Protein AF-A0A7V4HV81-F1 (afdb_monomer_lite)

Radius of gyration: 18.77 Å; chains: 1; bounding box: 48×41×49 Å

Sequence (282 aa):
MLSRDIQKAREAYRRRDREASVAAHQASGAAKETHQHGAGQYIKSAVYGGLDGTVTTFAVVAGVAECSTRAACQYVQDAERLGVDGLMVLPAMVYKADRRETIQHFRTVAAATDLPIIVYNNPIAYHVDITPEMLAELADCPTLVAVKESSGDVRRITDILNLIGERYVLFTGVDDLALESVLLGVRGWIAGVGLAFPRENQRLWELATAGRWEEARALYRWYMPLLHLDVHVKFVQYIKLAIQECGLGAEWVRAPRLPLAGEERERVLGIIRRGIETRPAL

Foldseek 3Di:
DPQFPLVQCLVCVVVVNQVSLVCRGVVGDDDDPPDDDDPLQDQPDWFADHSALDSRRNFTEGEQAAQDLVSSLSNQVSVVVVPGQYYEYEARADDADDLVNRLVSCLSNLVSDPHAYEYEAACPQGVHGCALVSVVVCLVSLSDAAYADHPPDLVSLVVNCVSPNNSHQYEYEQLLCRLVNLVSPHPYYRALLSLLRSNLVSVLVVCSNVVVNVVNVVSSVLCNLSSVLCVDPCSLQLSQVSCVVSVNHHSDDDPPDDHDDDPVVVVSVVSSVSSVVVPDDD

Secondary structure (DSSP, 8-state):
--SS-HHHHHHHHHTT-HHHHHHHHHTS----------TTSS-S-EEE--SSSS---S-EEEEE--SSHHHHHHHHHHHHHTT-SEEEEPPPSSS---HHHHHHHHHHHHTT-SS-EEEEE-HHHHS----HHHHHHTTT-TTEEEEEE-SS-THHHHHHHHHHGGGSEEEE--GGGHHHHHHTT--EE--SGGGTSHHHHHHHHHHHHTT-HHHHHHHHHHHHHHHTTTSSTTHHHHHHHHHHHTTSS-----TT-----HHHHHHHHHHHHHHHHTPPP-

Structure (mmCIF, N/CA/C/O backbone):
data_AF-A0A7V4HV81-F1
#
_entry.id   AF-A0A7V4HV81-F1
#
loop_
_atom_site.group_PDB
_atom_site.id
_atom_site.type_symbol
_atom_site.label_atom_id
_atom_site.label_alt_id
_atom_site.label_comp_id
_atom_site.label_asym_id
_atom_site.label_entity_id
_atom_site.label_seq_id
_atom_site.pdbx_PDB_ins_code
_atom_site.Cartn_x
_atom_site.Cartn_y
_atom_site.Cartn_z
_atom_site.occupancy
_atom_site.B_iso_or_equiv
_atom_site.auth_seq_id
_atom_site.auth_comp_id
_atom_site.auth_asym_id
_atom_site.auth_atom_id
_atom_site.pdbx_PDB_model_num
ATOM 1 N N . MET A 1 1 ? -13.488 -18.747 -5.750 1.00 37.22 1 MET A N 1
ATOM 2 C CA . MET A 1 1 ? -12.607 -19.673 -5.007 1.00 37.22 1 MET A CA 1
ATOM 3 C C . MET A 1 1 ? -11.176 -19.246 -5.296 1.00 37.22 1 MET A C 1
ATOM 5 O O . MET A 1 1 ? -10.821 -19.186 -6.467 1.00 37.22 1 MET A O 1
ATOM 9 N N . LEU A 1 2 ? -10.416 -18.807 -4.287 1.00 47.12 2 LEU A N 1
ATOM 10 C CA . LEU A 1 2 ? -9.020 -18.382 -4.467 1.00 47.12 2 LEU A CA 1
ATOM 11 C C . LEU A 1 2 ? -8.236 -19.562 -5.055 1.00 47.12 2 LEU A C 1
ATOM 13 O O . LEU A 1 2 ? -8.247 -20.648 -4.490 1.00 47.12 2 LEU A O 1
ATOM 17 N N . SER A 1 3 ? -7.617 -19.381 -6.218 1.00 49.00 3 SER A N 1
ATOM 18 C CA . SER A 1 3 ? -7.031 -20.477 -6.999 1.00 49.00 3 SER A CA 1
ATOM 19 C C . SER A 1 3 ? -5.718 -21.031 -6.429 1.00 49.00 3 SER A C 1
ATOM 21 O O . SER A 1 3 ? -5.087 -21.827 -7.108 1.00 49.00 3 SER A O 1
ATOM 23 N N . ARG A 1 4 ? -5.272 -20.586 -5.247 1.00 60.94 4 ARG A N 1
ATOM 24 C CA . ARG A 1 4 ? -3.951 -20.867 -4.653 1.00 60.94 4 ARG A CA 1
ATOM 25 C C . ARG A 1 4 ? -4.095 -21.738 -3.404 1.00 60.94 4 ARG A C 1
ATOM 27 O O . ARG A 1 4 ? -5.064 -21.579 -2.664 1.00 60.94 4 ARG A O 1
ATOM 34 N N . ASP A 1 5 ? -3.116 -22.603 -3.132 1.00 68.19 5 ASP A N 1
ATOM 35 C CA . ASP A 1 5 ? -3.058 -23.396 -1.893 1.00 68.19 5 ASP A CA 1
ATOM 36 C C . ASP A 1 5 ? -2.594 -22.512 -0.716 1.00 68.19 5 ASP A C 1
ATOM 38 O O . ASP A 1 5 ? -1.420 -22.466 -0.338 1.00 68.19 5 ASP A O 1
ATOM 42 N N . ILE A 1 6 ? -3.542 -21.743 -0.170 1.00 69.62 6 ILE A N 1
ATOM 43 C CA . ILE A 1 6 ? -3.308 -20.783 0.920 1.00 69.62 6 ILE A CA 1
ATOM 44 C C . ILE A 1 6 ? -2.816 -21.489 2.190 1.00 69.62 6 ILE A C 1
ATOM 46 O O . ILE A 1 6 ? -2.031 -20.916 2.945 1.00 69.62 6 ILE A O 1
ATOM 50 N N . GLN A 1 7 ? -3.232 -2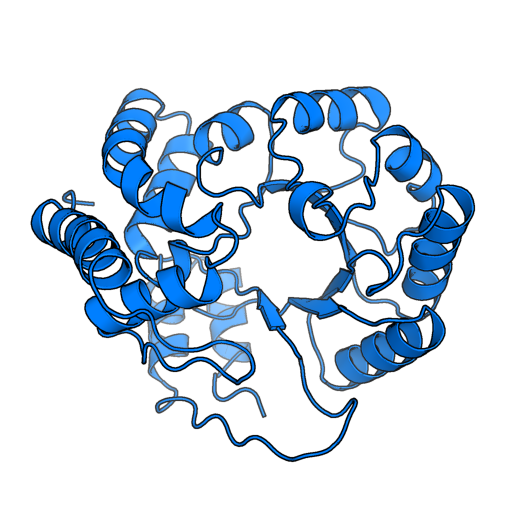2.736 2.435 1.00 74.69 7 GLN A N 1
ATOM 51 C CA . GLN A 1 7 ? -2.783 -23.488 3.607 1.00 74.69 7 GLN A CA 1
ATOM 52 C C . GLN A 1 7 ? -1.284 -23.780 3.530 1.00 74.69 7 GLN A C 1
ATOM 54 O O . GLN A 1 7 ? -0.561 -23.447 4.473 1.00 74.69 7 GLN A O 1
ATOM 59 N N . LYS A 1 8 ? -0.790 -24.279 2.389 1.00 76.94 8 LYS A N 1
ATOM 60 C CA . LYS A 1 8 ? 0.655 -24.480 2.190 1.00 76.94 8 LYS A CA 1
ATOM 61 C C . LYS A 1 8 ? 1.441 -23.177 2.244 1.00 76.94 8 LYS A C 1
ATOM 63 O O . LYS A 1 8 ? 2.497 -23.135 2.872 1.00 76.94 8 LYS A O 1
ATOM 68 N N . ALA A 1 9 ? 0.921 -22.102 1.651 1.00 72.94 9 ALA A N 1
ATOM 69 C CA . ALA A 1 9 ? 1.555 -20.786 1.727 1.00 72.94 9 ALA A CA 1
ATOM 70 C C . ALA A 1 9 ? 1.676 -20.289 3.183 1.00 72.94 9 ALA A C 1
ATOM 72 O O . ALA A 1 9 ? 2.734 -19.811 3.597 1.00 72.94 9 ALA A O 1
ATOM 73 N N . ARG A 1 10 ? 0.631 -20.476 4.001 1.00 75.69 10 ARG A N 1
ATOM 74 C CA . ARG A 1 10 ? 0.640 -20.159 5.440 1.00 75.69 10 ARG A CA 1
ATOM 75 C C . ARG A 1 10 ? 1.618 -21.021 6.237 1.00 75.69 10 ARG A C 1
ATOM 77 O O . ARG A 1 10 ? 2.217 -20.539 7.196 1.00 75.69 10 ARG A O 1
ATOM 84 N N . GLU A 1 11 ? 1.754 -22.299 5.906 1.00 81.69 11 GLU A N 1
ATOM 85 C CA . GLU A 1 11 ? 2.718 -23.200 6.555 1.00 81.69 11 GLU A CA 1
ATOM 86 C C . GLU A 1 11 ? 4.163 -22.854 6.201 1.00 81.69 11 GLU A C 1
ATOM 88 O O . GLU A 1 11 ? 5.023 -22.831 7.082 1.00 81.69 11 GLU A O 1
ATOM 93 N N . ALA A 1 12 ? 4.429 -22.549 4.931 1.00 78.31 12 ALA A N 1
ATOM 94 C CA . ALA A 1 12 ? 5.727 -22.062 4.480 1.00 78.31 12 ALA A CA 1
ATOM 95 C C . ALA A 1 12 ? 6.096 -20.749 5.183 1.00 78.31 12 ALA A C 1
ATOM 97 O O . ALA A 1 12 ? 7.198 -20.627 5.721 1.00 78.31 12 ALA A O 1
ATOM 98 N N . TYR A 1 13 ? 5.139 -19.816 5.283 1.00 76.06 13 TYR A N 1
ATOM 99 C CA . TYR A 1 13 ? 5.332 -18.553 5.993 1.00 76.06 13 TYR A CA 1
ATOM 100 C C . TYR A 1 13 ? 5.732 -18.755 7.456 1.00 76.06 13 TYR A C 1
ATOM 102 O O . TYR A 1 13 ? 6.741 -18.216 7.910 1.00 76.06 13 TYR A O 1
ATOM 110 N N . ARG A 1 14 ? 4.980 -19.589 8.188 1.00 79.38 14 ARG A N 1
ATOM 111 C CA . ARG A 1 14 ? 5.249 -19.893 9.603 1.00 79.38 14 ARG A CA 1
ATOM 112 C C . ARG A 1 14 ? 6.638 -20.491 9.832 1.00 79.38 14 ARG A C 1
ATOM 114 O O . ARG A 1 14 ? 7.244 -20.228 10.865 1.00 79.38 14 ARG A O 1
ATOM 121 N N . ARG A 1 15 ? 7.154 -21.261 8.871 1.00 82.88 15 ARG A N 1
ATOM 122 C CA . ARG A 1 15 ? 8.495 -21.866 8.923 1.00 82.88 15 ARG A CA 1
ATOM 123 C C . ARG A 1 15 ? 9.604 -20.958 8.382 1.00 82.88 15 ARG A C 1
ATOM 125 O O . ARG A 1 15 ? 10.765 -21.347 8.445 1.00 82.88 15 ARG A O 1
ATOM 132 N N . ARG A 1 16 ? 9.264 -19.772 7.858 1.00 76.00 16 ARG A N 1
ATOM 133 C CA . ARG A 1 16 ? 10.171 -18.904 7.083 1.00 76.00 16 ARG A CA 1
ATOM 134 C C . ARG A 1 16 ? 10.869 -19.656 5.938 1.00 76.00 16 ARG A C 1
ATOM 136 O O . ARG A 1 16 ? 12.023 -19.389 5.617 1.00 76.00 16 ARG A O 1
ATOM 143 N N . ASP A 1 17 ? 10.158 -20.605 5.336 1.00 80.94 17 ASP A N 1
ATOM 144 C CA . ASP A 1 17 ? 10.664 -21.488 4.286 1.00 80.94 17 ASP A CA 1
ATOM 145 C C . ASP A 1 17 ? 10.369 -20.877 2.909 1.00 80.94 17 ASP A C 1
ATOM 147 O O . ASP A 1 17 ? 9.239 -20.912 2.409 1.00 80.94 17 ASP A O 1
ATOM 151 N N . ARG A 1 18 ? 11.401 -20.265 2.320 1.00 74.69 18 ARG A N 1
ATOM 152 C CA . ARG A 1 18 ? 11.312 -19.543 1.046 1.00 74.69 18 ARG A CA 1
ATOM 153 C C . ARG A 1 18 ? 10.961 -20.468 -0.120 1.00 74.69 18 ARG A C 1
ATOM 155 O O . ARG A 1 18 ? 10.134 -20.119 -0.954 1.00 74.69 18 ARG A O 1
ATOM 162 N N . GLU A 1 19 ? 11.582 -21.639 -0.189 1.00 78.94 19 GLU A N 1
ATOM 163 C CA . GLU A 1 19 ? 11.392 -22.569 -1.306 1.00 78.94 19 GLU A CA 1
ATOM 164 C C . GLU A 1 19 ? 9.987 -23.171 -1.278 1.00 78.94 19 GLU A C 1
ATOM 166 O O . GLU A 1 19 ? 9.304 -23.209 -2.304 1.00 78.94 19 GLU A O 1
ATOM 171 N N . ALA A 1 20 ? 9.502 -23.542 -0.088 1.00 77.94 20 ALA A N 1
ATOM 172 C CA . ALA A 1 20 ? 8.128 -24.005 0.077 1.00 77.94 20 ALA A CA 1
ATOM 173 C C . ALA A 1 20 ? 7.098 -22.911 -0.249 1.00 77.94 20 ALA A C 1
ATOM 175 O O . ALA A 1 20 ? 6.029 -23.215 -0.782 1.00 77.94 20 ALA A O 1
ATOM 176 N N . SER A 1 21 ? 7.420 -21.646 0.041 1.00 72.81 21 SER A N 1
ATOM 177 C CA . SER A 1 21 ? 6.597 -20.486 -0.317 1.00 72.81 21 SER A CA 1
ATOM 178 C C . SER A 1 21 ? 6.441 -20.378 -1.840 1.00 72.81 21 SER A C 1
ATOM 180 O O . SER A 1 21 ? 5.318 -20.412 -2.351 1.00 72.81 21 SER A O 1
ATOM 182 N N . VAL A 1 22 ? 7.551 -20.373 -2.586 1.00 70.19 22 VAL A N 1
ATOM 183 C CA . VAL A 1 22 ? 7.534 -20.346 -4.060 1.00 70.19 22 VAL A CA 1
ATOM 184 C C . VAL A 1 22 ? 6.761 -21.537 -4.635 1.00 70.19 22 VAL A C 1
ATOM 186 O O . VAL A 1 22 ? 5.919 -21.364 -5.520 1.00 70.19 22 VAL A O 1
ATOM 189 N N . ALA A 1 23 ? 6.989 -22.742 -4.107 1.00 75.81 23 ALA A N 1
ATOM 190 C CA . ALA A 1 23 ? 6.302 -23.946 -4.566 1.00 75.81 23 ALA A CA 1
ATOM 191 C C . ALA A 1 23 ? 4.780 -23.868 -4.348 1.00 75.81 23 ALA A C 1
ATOM 193 O O . ALA A 1 23 ? 4.013 -24.235 -5.239 1.00 75.81 23 ALA A O 1
ATOM 194 N N . ALA A 1 24 ? 4.326 -23.341 -3.204 1.00 70.56 24 ALA A N 1
ATOM 195 C CA . ALA A 1 24 ? 2.903 -23.151 -2.917 1.00 70.56 24 ALA A CA 1
ATOM 196 C C . ALA A 1 24 ? 2.232 -22.170 -3.894 1.00 70.56 24 ALA A C 1
ATOM 198 O O . ALA A 1 24 ? 1.066 -22.349 -4.247 1.00 70.56 24 ALA A O 1
ATOM 199 N N . HIS A 1 25 ? 2.969 -21.159 -4.364 1.00 65.31 25 HIS A N 1
ATOM 200 C CA . HIS A 1 25 ? 2.486 -20.218 -5.372 1.00 65.31 25 HIS A CA 1
ATOM 201 C C . HIS A 1 25 ? 2.394 -20.843 -6.775 1.00 65.31 25 HIS A C 1
ATOM 203 O O . HIS A 1 25 ? 1.403 -20.650 -7.480 1.00 65.31 25 HIS A O 1
ATOM 209 N N . GLN A 1 26 ? 3.415 -21.601 -7.184 1.00 63.03 26 GLN A N 1
ATOM 210 C CA . GLN A 1 26 ? 3.510 -22.195 -8.524 1.00 63.03 26 GLN A CA 1
ATOM 211 C C . GLN A 1 26 ? 2.638 -23.446 -8.709 1.00 63.03 26 GLN A C 1
ATOM 213 O O . GLN A 1 26 ? 2.291 -23.787 -9.837 1.00 63.03 26 GLN A O 1
ATOM 218 N N . ALA A 1 27 ? 2.252 -24.119 -7.620 1.00 59.72 27 ALA A N 1
ATOM 219 C CA . ALA A 1 27 ? 1.426 -25.328 -7.659 1.00 59.72 27 ALA A CA 1
ATOM 220 C C . ALA A 1 27 ? 0.002 -25.098 -8.205 1.00 59.72 27 ALA A C 1
ATOM 222 O O . ALA A 1 27 ? -0.689 -26.055 -8.555 1.00 59.72 27 ALA A O 1
ATOM 223 N N . SER A 1 28 ? -0.447 -23.845 -8.300 1.00 52.78 28 SER A N 1
ATOM 224 C CA . SER A 1 28 ? -1.740 -23.484 -8.878 1.00 52.78 28 SER A CA 1
ATOM 225 C C . SER A 1 28 ? -1.616 -22.993 -10.318 1.00 52.78 28 SER A C 1
ATOM 227 O O . SER A 1 28 ? -0.960 -21.986 -10.581 1.00 52.78 28 SER A O 1
ATOM 229 N N . GLY A 1 29 ? -2.309 -23.665 -11.245 1.00 45.75 29 GLY A N 1
ATOM 230 C CA . GLY A 1 29 ? -2.486 -23.184 -12.617 1.00 45.75 29 GLY A CA 1
ATOM 231 C C . GLY A 1 29 ? -3.075 -21.772 -12.637 1.00 45.75 29 GLY A C 1
ATOM 232 O O . GLY A 1 29 ? -3.862 -21.422 -11.755 1.00 45.75 29 GLY A O 1
ATOM 233 N N . ALA A 1 30 ? -2.662 -20.966 -13.624 1.00 40.81 30 ALA A N 1
ATOM 234 C CA . ALA A 1 30 ? -3.040 -19.562 -13.778 1.00 40.81 30 ALA A CA 1
ATOM 235 C C . ALA A 1 30 ? -4.498 -19.326 -13.363 1.00 40.81 30 ALA A C 1
ATOM 237 O O . ALA A 1 30 ? -5.420 -19.912 -13.940 1.00 40.81 30 ALA A O 1
ATOM 238 N N . ALA A 1 31 ? -4.693 -18.500 -12.333 1.00 40.16 31 ALA A N 1
ATOM 239 C CA . ALA A 1 31 ? -6.012 -18.142 -11.845 1.00 40.16 31 ALA A CA 1
ATOM 240 C C . ALA A 1 31 ? -6.837 -17.610 -13.023 1.00 40.16 31 ALA A C 1
ATOM 242 O O . ALA A 1 31 ? -6.574 -16.521 -13.530 1.00 40.16 31 ALA A O 1
ATOM 243 N N . LYS A 1 32 ? -7.831 -18.373 -13.486 1.00 36.62 32 LYS A N 1
ATOM 244 C CA . LYS A 1 32 ? -8.855 -17.811 -14.361 1.00 36.62 32 LYS A CA 1
ATOM 245 C C . LYS A 1 32 ? -9.730 -16.937 -13.477 1.00 36.62 32 LYS A C 1
ATOM 247 O O . LYS A 1 32 ? -10.431 -17.452 -12.609 1.00 36.62 32 LYS A O 1
ATOM 252 N N . GLU A 1 33 ? -9.681 -15.625 -13.677 1.00 37.75 33 GLU A N 1
ATOM 253 C CA . GLU A 1 33 ? -10.676 -14.734 -13.090 1.00 37.75 33 GLU A CA 1
ATOM 254 C C . GLU A 1 33 ? -12.056 -15.058 -13.693 1.00 37.75 33 GLU A C 1
ATOM 256 O O . GLU A 1 33 ? -12.440 -14.553 -14.747 1.00 37.75 33 GLU A O 1
ATOM 261 N N . THR A 1 34 ? -12.818 -15.940 -13.052 1.00 35.19 34 THR A N 1
ATOM 262 C CA . THR A 1 34 ? -14.239 -16.134 -13.357 1.00 35.19 34 THR A CA 1
ATOM 263 C C . THR A 1 34 ? -15.047 -15.052 -12.648 1.00 35.19 34 THR A C 1
ATOM 265 O O . THR A 1 34 ? -15.313 -15.155 -11.452 1.00 35.19 34 THR A O 1
ATOM 268 N N . HIS A 1 35 ? -15.419 -14.005 -13.387 1.00 40.81 35 HIS A N 1
ATOM 269 C CA . HIS A 1 35 ? -16.257 -12.905 -12.899 1.00 40.81 35 HIS A CA 1
ATOM 270 C C . HIS A 1 35 ? -17.744 -13.258 -13.063 1.00 40.81 35 HIS A C 1
ATOM 272 O O . HIS A 1 35 ? -18.247 -13.346 -14.182 1.00 40.81 35 HIS A O 1
ATOM 278 N N . GLN A 1 36 ? -18.462 -13.455 -11.959 1.00 38.31 36 GLN A N 1
ATOM 279 C CA . GLN A 1 36 ? -19.925 -13.592 -11.933 1.00 38.31 36 GLN A CA 1
ATOM 280 C C . GLN A 1 36 ? -20.556 -12.288 -11.388 1.00 38.31 36 GLN A C 1
ATOM 282 O O . GLN A 1 36 ? -19.915 -11.521 -10.677 1.00 38.31 36 GLN A O 1
ATOM 287 N N . HIS A 1 37 ? -21.791 -11.975 -11.791 1.00 40.91 37 HIS A N 1
ATOM 288 C CA . HIS A 1 37 ? -22.312 -10.594 -11.858 1.00 40.91 37 HIS A CA 1
ATOM 289 C C . HIS A 1 37 ? -23.073 -10.104 -10.598 1.00 40.91 37 HIS A C 1
ATOM 291 O O . HIS A 1 37 ? -23.844 -9.150 -10.678 1.00 40.91 37 HIS A O 1
ATOM 297 N N . GLY A 1 38 ? -22.890 -10.738 -9.434 1.00 42.12 38 GLY A N 1
ATOM 298 C CA . GLY A 1 38 ? -23.585 -10.373 -8.187 1.00 42.12 38 GLY A CA 1
ATOM 299 C C . GLY A 1 38 ? -22.813 -9.366 -7.323 1.00 42.12 38 GLY A C 1
ATOM 300 O O . GLY A 1 38 ? -21.638 -9.579 -7.022 1.00 42.12 38 GLY A O 1
ATOM 301 N N . ALA A 1 39 ? -23.463 -8.286 -6.877 1.00 40.34 39 ALA A N 1
ATOM 302 C CA . ALA A 1 39 ? -22.917 -7.403 -5.841 1.00 40.34 39 ALA A CA 1
ATOM 303 C C . ALA A 1 39 ? -22.759 -8.172 -4.509 1.00 40.34 39 ALA A C 1
ATOM 305 O O . ALA A 1 39 ? -23.634 -8.954 -4.151 1.00 40.34 39 ALA A O 1
ATOM 306 N N . GLY A 1 40 ? -21.641 -7.977 -3.797 1.00 41.66 40 GLY A N 1
ATOM 307 C CA . GLY A 1 40 ? -21.374 -8.601 -2.485 1.00 41.66 40 GLY A CA 1
ATOM 308 C C . GLY A 1 40 ? -20.787 -10.023 -2.511 1.00 41.66 40 GLY A C 1
ATOM 309 O O . GLY A 1 40 ? -20.385 -10.539 -1.480 1.00 41.66 40 GLY A O 1
ATOM 310 N N . GLN A 1 41 ? -20.660 -10.665 -3.678 1.00 36.75 41 GLN A N 1
ATOM 311 C CA . GLN A 1 41 ? -20.179 -12.058 -3.761 1.00 36.75 41 GLN A CA 1
ATOM 312 C C . GLN A 1 41 ? -18.658 -12.217 -3.976 1.00 36.75 41 GLN A C 1
ATOM 314 O O . GLN A 1 41 ? -18.181 -13.341 -4.134 1.00 36.75 41 GLN A O 1
ATOM 319 N N . TYR A 1 42 ? -17.880 -11.125 -3.991 1.00 49.06 42 TYR A N 1
ATOM 320 C CA . TYR A 1 42 ? -16.445 -11.162 -4.315 1.00 49.06 42 TYR A CA 1
ATOM 321 C C . TYR A 1 42 ? -15.614 -10.238 -3.432 1.00 49.06 42 TYR A C 1
ATOM 323 O O . TYR A 1 42 ? -16.021 -9.118 -3.129 1.00 49.06 42 TYR A O 1
ATOM 331 N N . ILE A 1 43 ? -14.388 -10.677 -3.141 1.00 48.94 43 ILE A N 1
ATOM 332 C CA . ILE A 1 43 ? -13.312 -9.820 -2.641 1.00 48.94 43 ILE A CA 1
ATOM 333 C C . ILE A 1 43 ? -12.917 -8.855 -3.773 1.00 48.94 43 ILE A C 1
ATOM 335 O O . ILE A 1 43 ? -12.361 -9.271 -4.788 1.00 48.94 43 ILE A O 1
ATOM 339 N N . LYS A 1 44 ? -13.233 -7.567 -3.612 1.00 40.47 44 LYS A N 1
ATOM 340 C CA . LYS A 1 44 ? -12.986 -6.479 -4.576 1.00 40.47 44 LYS A CA 1
ATOM 341 C C . LYS A 1 44 ? -11.501 -6.182 -4.788 1.00 40.47 44 LYS A C 1
ATOM 343 O O . LYS A 1 44 ? -11.109 -5.786 -5.882 1.00 40.47 44 LYS A O 1
ATOM 348 N N . SER A 1 45 ? -10.684 -6.358 -3.756 1.00 50.06 45 SER A N 1
ATOM 349 C CA . SER A 1 45 ? -9.228 -6.216 -3.810 1.00 50.06 45 SER A CA 1
ATOM 350 C C . SER A 1 45 ? -8.596 -7.016 -2.677 1.00 50.06 45 SER A C 1
ATOM 352 O O . SER A 1 45 ? -9.170 -7.092 -1.595 1.00 50.06 45 SER A O 1
ATOM 354 N N . ALA A 1 46 ? -7.438 -7.625 -2.935 1.00 53.09 46 ALA A N 1
ATOM 355 C CA . ALA A 1 46 ? -6.674 -8.386 -1.954 1.00 53.09 46 ALA A CA 1
ATOM 356 C C . ALA A 1 46 ? -5.256 -7.819 -1.857 1.00 53.09 46 ALA A C 1
ATOM 358 O O . ALA A 1 46 ? -4.598 -7.640 -2.883 1.00 53.09 46 ALA A O 1
ATOM 359 N N . VAL A 1 47 ? -4.780 -7.562 -0.639 1.00 55.31 47 VAL A N 1
ATOM 360 C CA . VAL A 1 47 ? -3.348 -7.366 -0.381 1.00 55.31 47 VAL A CA 1
ATOM 361 C C . VAL A 1 47 ? -2.744 -8.721 -0.033 1.00 55.31 47 VAL A C 1
ATOM 363 O O . VAL A 1 47 ? -3.291 -9.450 0.795 1.00 55.31 47 VAL A O 1
ATOM 366 N N . TYR A 1 48 ? -1.625 -9.046 -0.677 1.00 55.34 48 TYR A N 1
ATOM 367 C CA . TYR A 1 48 ? -0.856 -10.258 -0.426 1.00 55.34 48 TYR A CA 1
ATOM 368 C C . TYR A 1 48 ? 0.435 -9.898 0.306 1.00 55.34 48 TYR A C 1
ATOM 370 O O . TYR A 1 48 ? 1.115 -8.952 -0.083 1.00 55.34 48 TYR A O 1
ATOM 378 N N . GLY A 1 49 ? 0.797 -10.672 1.324 1.00 52.94 49 GLY A N 1
ATOM 379 C CA . GLY A 1 49 ? 2.161 -10.675 1.848 1.00 52.94 49 GLY A CA 1
ATOM 380 C C . GLY A 1 49 ? 2.970 -11.790 1.187 1.00 52.94 49 GLY A C 1
ATOM 381 O O . GLY A 1 49 ? 2.401 -12.837 0.902 1.00 52.94 49 GLY A O 1
ATOM 382 N N . GLY A 1 50 ? 4.269 -11.584 0.961 1.00 52.78 50 GLY A N 1
ATOM 383 C CA . GLY A 1 50 ? 5.216 -12.611 0.507 1.00 52.78 50 GLY A CA 1
ATOM 384 C C . GLY A 1 50 ? 6.519 -12.544 1.310 1.00 52.78 50 GLY A C 1
ATOM 385 O O . GLY A 1 50 ? 6.829 -11.504 1.885 1.00 52.78 50 GLY A O 1
ATOM 386 N N . LEU A 1 51 ? 7.264 -13.652 1.388 1.00 51.97 51 LEU A N 1
ATOM 387 C CA . LEU A 1 51 ? 8.577 -13.715 2.064 1.00 51.97 51 LEU A CA 1
ATOM 388 C C . LEU A 1 51 ? 9.766 -13.594 1.105 1.00 51.97 51 LEU A C 1
ATOM 390 O O . LEU A 1 51 ? 10.908 -13.531 1.542 1.00 51.97 51 LEU A O 1
ATOM 394 N N . ASP A 1 52 ? 9.517 -13.658 -0.198 1.00 51.03 52 ASP A N 1
ATOM 395 C CA . ASP A 1 52 ? 10.506 -14.101 -1.179 1.00 51.03 52 ASP A CA 1
ATOM 396 C C . ASP A 1 52 ? 10.517 -13.275 -2.469 1.00 51.03 52 ASP A C 1
ATOM 398 O O . ASP A 1 52 ? 11.220 -13.639 -3.420 1.00 51.03 52 ASP A O 1
ATOM 402 N N . GLY A 1 53 ? 9.748 -12.183 -2.513 1.00 51.81 53 GLY A N 1
ATOM 403 C CA . GLY A 1 53 ? 9.518 -11.417 -3.734 1.00 51.81 53 GLY A CA 1
ATOM 404 C C . GLY A 1 53 ? 8.688 -12.182 -4.770 1.00 51.81 53 GLY A C 1
ATOM 405 O O . GLY A 1 53 ? 8.808 -11.917 -5.960 1.00 51.81 53 GLY A O 1
ATOM 406 N N . THR A 1 54 ? 7.875 -13.147 -4.341 1.00 50.34 54 THR A N 1
ATOM 407 C CA . THR A 1 54 ? 6.779 -13.746 -5.110 1.00 50.34 54 THR A CA 1
ATOM 408 C C . THR A 1 54 ? 5.475 -13.418 -4.382 1.00 50.34 54 THR A C 1
ATOM 410 O O . THR A 1 54 ? 5.457 -13.249 -3.162 1.00 50.34 54 THR A O 1
ATOM 413 N N . VAL A 1 55 ? 4.354 -13.310 -5.101 1.00 53.03 55 VAL A N 1
ATOM 414 C CA . VAL A 1 55 ? 3.029 -13.091 -4.489 1.00 53.03 55 VAL A CA 1
ATOM 415 C C . VAL A 1 55 ? 2.539 -14.390 -3.821 1.00 53.03 55 VAL A C 1
ATOM 417 O O . VAL A 1 55 ? 1.502 -14.946 -4.187 1.00 53.03 55 VAL A O 1
ATOM 420 N N . THR A 1 56 ? 3.292 -14.937 -2.869 1.00 54.19 56 THR A N 1
ATOM 421 C CA . THR A 1 56 ? 2.919 -16.143 -2.127 1.00 54.19 56 THR A CA 1
ATOM 422 C C . THR A 1 56 ? 1.950 -15.775 -1.017 1.00 54.19 56 THR A C 1
ATOM 424 O O . THR A 1 56 ? 2.348 -15.394 0.072 1.00 54.19 56 THR A O 1
ATOM 427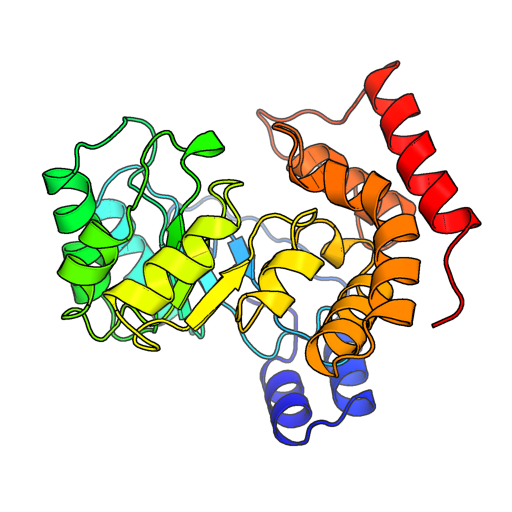 N N . THR A 1 57 ? 0.658 -15.892 -1.303 1.00 60.31 57 THR A N 1
ATOM 428 C CA . THR A 1 57 ? -0.437 -15.493 -0.415 1.00 60.31 57 THR A CA 1
ATOM 429 C C . THR A 1 57 ? -0.435 -16.255 0.919 1.00 60.31 57 THR A C 1
ATOM 431 O O . THR A 1 57 ? -1.075 -17.297 1.030 1.00 60.31 57 THR A O 1
ATOM 434 N N . PHE A 1 58 ? 0.234 -15.733 1.951 1.00 66.12 58 PHE A N 1
ATOM 435 C CA . PHE A 1 58 ? 0.080 -16.241 3.325 1.00 66.12 58 PHE A CA 1
ATOM 436 C C . PHE A 1 58 ? -1.068 -15.559 4.082 1.00 66.12 58 PHE A C 1
ATOM 438 O O . PHE A 1 58 ? -1.633 -16.144 5.002 1.00 66.12 58 PHE A O 1
ATOM 445 N N . ALA A 1 59 ? -1.430 -14.343 3.677 1.00 77.50 59 ALA A N 1
ATOM 446 C CA . ALA A 1 59 ? -2.566 -13.600 4.202 1.00 77.50 59 ALA A CA 1
ATOM 447 C C . ALA A 1 59 ? -3.335 -12.929 3.058 1.00 77.50 59 ALA A C 1
ATOM 449 O O . ALA A 1 59 ? -2.735 -12.510 2.063 1.00 77.50 59 ALA A O 1
ATOM 450 N N . VAL A 1 60 ? -4.654 -12.834 3.213 1.00 82.19 60 VAL A N 1
ATOM 451 C CA . VAL A 1 60 ? -5.567 -12.134 2.306 1.00 82.19 60 VAL A CA 1
ATOM 452 C C . VAL A 1 60 ? -6.272 -11.029 3.078 1.00 82.19 60 VAL A C 1
ATOM 454 O O . VAL A 1 60 ? -7.101 -11.310 3.939 1.00 82.19 60 VAL A O 1
ATOM 457 N N . VAL A 1 61 ? -5.975 -9.773 2.740 1.00 88.38 61 VAL A N 1
ATOM 458 C CA . VAL A 1 61 ? -6.675 -8.603 3.295 1.00 88.38 61 VAL A CA 1
ATOM 459 C C . VAL A 1 61 ? -7.617 -8.031 2.245 1.00 88.38 61 VAL A C 1
ATOM 461 O O . VAL A 1 61 ? -7.149 -7.591 1.194 1.00 88.38 61 VAL A O 1
ATOM 464 N N . ALA A 1 62 ? -8.923 -8.021 2.515 1.00 89.56 62 ALA A N 1
ATOM 465 C CA . ALA A 1 62 ? -9.920 -7.524 1.569 1.00 89.56 62 ALA A CA 1
ATOM 466 C C . ALA A 1 62 ? -10.114 -6.004 1.671 1.00 89.56 62 ALA A C 1
ATOM 468 O O . ALA A 1 62 ? -10.402 -5.481 2.745 1.00 89.56 62 ALA A O 1
ATOM 469 N N . GLY A 1 63 ? -10.015 -5.283 0.554 1.00 92.50 63 GLY A N 1
ATOM 470 C CA . GLY A 1 63 ? -10.329 -3.853 0.524 1.00 92.50 63 GLY A CA 1
ATOM 471 C C . GLY A 1 63 ? -11.835 -3.584 0.541 1.00 92.50 63 GLY A C 1
ATOM 472 O O . GLY A 1 63 ? -12.593 -4.187 -0.223 1.00 92.50 63 GLY A O 1
ATOM 473 N N . VAL A 1 64 ? -12.255 -2.650 1.395 1.00 93.31 64 VAL A N 1
ATOM 474 C CA . VAL A 1 64 ? -13.648 -2.247 1.617 1.00 93.31 64 VAL A CA 1
ATOM 475 C C . VAL A 1 64 ? -13.820 -0.813 1.123 1.00 93.31 64 VAL A C 1
ATOM 477 O O . VAL A 1 64 ? -13.539 0.146 1.836 1.00 93.31 64 VAL A O 1
ATOM 480 N N . ALA A 1 65 ? -14.248 -0.679 -0.131 1.00 92.69 65 ALA A N 1
ATOM 481 C CA . ALA A 1 65 ? -14.456 0.598 -0.813 1.00 92.69 65 ALA A CA 1
ATOM 482 C C . ALA A 1 65 ? -15.938 0.743 -1.185 1.00 92.69 65 ALA A C 1
ATOM 484 O O . ALA A 1 65 ? -16.334 0.487 -2.326 1.00 92.69 65 ALA A O 1
ATOM 485 N N . GLU A 1 66 ? -16.767 1.080 -0.199 1.00 94.00 66 GLU A N 1
ATOM 486 C CA . GLU A 1 66 ? -18.219 1.203 -0.361 1.00 94.00 66 GLU A CA 1
ATOM 487 C C . GLU A 1 66 ? -18.691 2.650 -0.223 1.00 94.00 66 GLU A C 1
ATOM 489 O O . GLU A 1 66 ? -18.104 3.458 0.493 1.00 94.00 66 GLU A O 1
ATOM 494 N N . CYS A 1 67 ? -19.800 2.975 -0.886 1.00 93.44 67 CYS A N 1
ATOM 495 C CA . CYS A 1 67 ? -20.369 4.327 -0.896 1.00 93.44 67 CYS A CA 1
ATOM 496 C C . CYS A 1 67 ? -21.220 4.650 0.346 1.00 93.44 67 CYS A C 1
ATOM 498 O O . CYS A 1 67 ? -21.739 5.753 0.472 1.00 93.44 67 CYS A O 1
ATOM 500 N N . SER A 1 68 ? -21.451 3.682 1.239 1.00 94.62 68 SER A N 1
ATOM 501 C CA . SER A 1 68 ? -22.222 3.899 2.468 1.00 94.62 68 SER A CA 1
ATOM 502 C C . SER A 1 68 ? -21.762 2.972 3.585 1.00 94.62 68 SER A C 1
ATOM 504 O O . SER A 1 68 ? -21.348 1.842 3.326 1.00 94.62 68 SER A O 1
ATOM 506 N N . THR A 1 69 ? -21.916 3.413 4.834 1.00 97.31 69 THR A N 1
ATOM 507 C CA . THR A 1 69 ? -21.596 2.612 6.025 1.00 97.31 69 THR A CA 1
ATOM 508 C C . THR A 1 69 ? -22.352 1.287 6.050 1.00 97.31 69 THR A C 1
ATOM 510 O O . THR A 1 69 ? -21.754 0.250 6.297 1.00 97.31 69 THR A O 1
ATOM 513 N N . ARG A 1 70 ? -23.648 1.283 5.707 1.00 96.81 70 ARG A N 1
ATOM 514 C CA . ARG A 1 70 ? -24.447 0.047 5.653 1.00 96.81 70 ARG A CA 1
ATOM 515 C C . ARG A 1 70 ? -23.901 -0.949 4.626 1.00 96.81 70 ARG A C 1
ATOM 517 O O . ARG A 1 70 ? -23.820 -2.135 4.924 1.00 96.81 70 ARG A O 1
ATOM 524 N N . ALA A 1 71 ? -23.528 -0.475 3.436 1.00 95.69 71 ALA A N 1
ATOM 525 C CA . ALA A 1 71 ? -22.926 -1.330 2.414 1.00 95.69 71 ALA A CA 1
ATOM 526 C C . ALA A 1 71 ? -21.549 -1.851 2.855 1.00 95.69 71 ALA A C 1
ATOM 528 O O . ALA A 1 71 ? -21.260 -3.024 2.645 1.00 95.69 71 ALA A O 1
ATOM 529 N N . ALA A 1 72 ? -20.740 -1.017 3.520 1.00 96.31 72 ALA A N 1
ATOM 530 C CA . ALA A 1 72 ? -19.466 -1.436 4.104 1.00 96.31 72 ALA A CA 1
ATOM 531 C C . ALA A 1 72 ? -19.659 -2.546 5.148 1.00 96.31 72 ALA A C 1
ATOM 533 O O . ALA A 1 72 ? -18.991 -3.569 5.050 1.00 96.31 72 ALA A O 1
ATOM 534 N N . CYS A 1 73 ? -20.615 -2.399 6.074 1.00 97.62 73 CYS A N 1
ATOM 535 C CA . CYS A 1 73 ? -20.953 -3.429 7.063 1.00 97.62 73 CYS A CA 1
ATOM 536 C C . CYS A 1 73 ? -21.377 -4.753 6.408 1.00 97.62 73 CYS A C 1
ATOM 538 O O . CYS A 1 73 ? -20.913 -5.814 6.811 1.00 97.62 73 CYS A O 1
ATOM 540 N N . GLN A 1 74 ? -22.220 -4.701 5.372 1.00 95.69 74 GLN A N 1
ATOM 541 C CA . GLN A 1 74 ? -22.606 -5.909 4.638 1.00 95.69 74 GLN A CA 1
ATOM 542 C C . GLN A 1 74 ? -21.384 -6.572 3.991 1.00 95.69 74 GLN A C 1
ATOM 544 O O . GLN A 1 74 ? -21.173 -7.772 4.136 1.00 95.69 74 GLN A O 1
ATOM 549 N N . TYR A 1 75 ? -20.547 -5.779 3.323 1.00 93.00 75 TYR A N 1
ATOM 550 C CA . TYR A 1 75 ? -19.375 -6.279 2.620 1.00 93.00 75 TYR A CA 1
ATOM 551 C C . TYR A 1 75 ? -18.340 -6.910 3.563 1.00 93.00 75 TYR A C 1
ATOM 553 O O . TYR A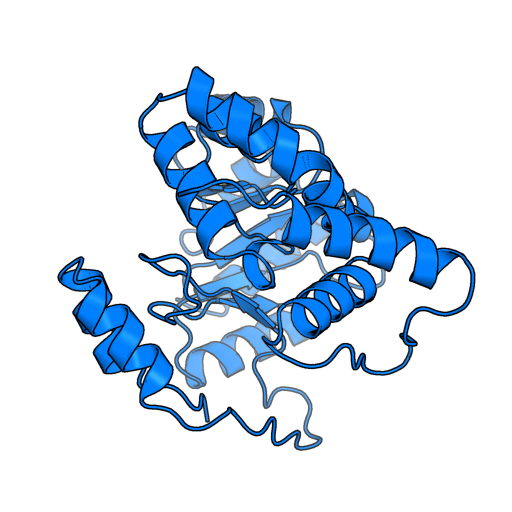 1 75 ? -17.783 -7.954 3.231 1.00 93.00 75 TYR A O 1
ATOM 561 N N . VAL A 1 76 ? -18.078 -6.321 4.738 1.00 94.69 76 VAL A N 1
ATOM 562 C CA . VAL A 1 76 ? -17.130 -6.915 5.702 1.00 94.69 76 VAL A CA 1
ATOM 563 C C . VAL A 1 76 ? -17.625 -8.258 6.226 1.00 94.69 76 VAL A C 1
ATOM 565 O O . VAL A 1 76 ? -16.843 -9.201 6.284 1.00 94.69 76 VAL A O 1
ATOM 568 N N . GLN A 1 77 ? -18.926 -8.387 6.496 1.00 94.31 77 GLN A N 1
ATOM 569 C CA . GLN A 1 77 ? -19.533 -9.653 6.911 1.00 94.31 77 GLN A CA 1
ATOM 570 C C . GLN A 1 77 ? -19.482 -10.700 5.791 1.00 94.31 77 GLN A C 1
ATOM 572 O O . GLN A 1 77 ? -19.275 -11.885 6.053 1.00 94.31 77 GLN A O 1
ATOM 577 N N . ASP A 1 78 ? -19.677 -10.286 4.536 1.00 88.38 78 ASP A N 1
ATOM 578 C CA . ASP A 1 78 ? -19.537 -11.164 3.372 1.00 88.38 78 ASP A CA 1
ATOM 579 C C . ASP A 1 78 ? -18.082 -11.651 3.231 1.00 88.38 78 ASP A C 1
ATOM 581 O O . ASP A 1 78 ? -17.843 -12.846 3.054 1.00 88.38 78 ASP A O 1
ATOM 585 N N . ALA A 1 79 ? -17.107 -10.745 3.361 1.00 86.38 79 ALA A N 1
ATOM 586 C CA . ALA A 1 79 ? -15.681 -11.057 3.286 1.00 86.38 79 ALA A CA 1
ATOM 587 C C . ALA A 1 79 ? -15.226 -11.990 4.421 1.00 86.38 79 ALA A C 1
ATOM 589 O O . ALA A 1 79 ? -14.472 -12.932 4.176 1.00 86.38 79 ALA A O 1
ATOM 590 N N . GLU A 1 80 ? -15.730 -11.784 5.638 1.00 88.69 80 GLU A N 1
ATOM 591 C CA . GLU A 1 80 ? -15.481 -12.656 6.786 1.00 88.69 80 GLU A CA 1
ATOM 592 C C . GLU A 1 80 ? -15.986 -14.081 6.540 1.00 88.69 80 GLU A C 1
ATOM 594 O O . GLU A 1 80 ? -15.240 -15.044 6.721 1.00 88.69 80 GLU A O 1
ATOM 599 N N . ARG A 1 81 ? -17.200 -14.238 5.995 1.00 86.81 81 ARG A N 1
ATOM 600 C CA . ARG A 1 81 ? -17.730 -15.560 5.608 1.00 86.81 81 ARG A CA 1
ATOM 601 C C . ARG A 1 81 ? -16.926 -16.240 4.496 1.00 86.81 81 ARG A C 1
ATOM 603 O O . ARG A 1 81 ? -16.968 -17.463 4.384 1.00 86.81 81 ARG A O 1
ATOM 610 N N . LEU A 1 82 ? -16.196 -15.475 3.683 1.00 83.31 82 LEU A N 1
ATOM 611 C CA . LEU A 1 82 ? -15.271 -16.001 2.673 1.00 83.31 82 LEU A CA 1
ATOM 612 C C . LEU A 1 82 ? -13.904 -16.412 3.252 1.00 83.31 82 LEU A C 1
ATOM 614 O O . LEU A 1 82 ? -13.110 -17.014 2.528 1.00 83.31 82 LEU A O 1
ATOM 618 N N . GLY A 1 83 ? -13.632 -16.124 4.530 1.00 83.56 83 GLY A N 1
ATOM 619 C CA . GLY A 1 83 ? -12.425 -16.559 5.234 1.00 83.56 83 GLY A CA 1
ATOM 620 C C . GLY A 1 83 ? -11.176 -15.722 4.944 1.00 83.56 83 GLY A C 1
ATOM 621 O O . GLY A 1 83 ? -10.072 -16.272 4.910 1.00 83.56 83 GLY A O 1
ATOM 622 N N . VAL A 1 84 ? -11.336 -14.417 4.696 1.00 84.00 84 VAL A N 1
ATOM 623 C CA . VAL A 1 84 ? -10.197 -13.483 4.609 1.00 84.00 84 VAL A CA 1
ATOM 624 C C . VAL A 1 84 ? -9.540 -13.292 5.979 1.00 84.00 84 VAL A C 1
ATOM 626 O O . VAL A 1 84 ? -10.182 -13.463 7.010 1.00 84.00 84 VAL A O 1
ATOM 629 N N . ASP A 1 85 ? -8.257 -12.936 5.996 1.00 85.19 85 ASP A N 1
ATOM 630 C CA . ASP A 1 85 ? -7.478 -12.773 7.233 1.00 85.19 85 ASP A CA 1
ATOM 631 C C . ASP A 1 85 ? -7.650 -11.390 7.869 1.00 85.19 85 ASP A C 1
ATOM 633 O O . ASP A 1 85 ? -7.336 -11.190 9.040 1.00 85.19 85 ASP A O 1
ATOM 637 N N . GLY A 1 86 ? -8.112 -10.418 7.087 1.00 92.25 86 GLY A N 1
ATOM 638 C CA . GLY A 1 86 ? -8.319 -9.055 7.540 1.00 92.25 86 GLY A CA 1
ATOM 639 C C . GLY A 1 86 ? -8.977 -8.190 6.480 1.00 92.25 86 GLY A C 1
ATOM 640 O O . GLY A 1 86 ? -9.272 -8.624 5.361 1.00 92.25 86 GLY A O 1
ATOM 641 N N . LEU A 1 87 ? -9.190 -6.934 6.839 1.00 95.75 87 LEU A N 1
ATOM 642 C CA . LEU A 1 87 ? -9.894 -5.955 6.024 1.00 95.75 87 LEU A CA 1
ATOM 643 C C . LEU A 1 87 ? -9.052 -4.687 5.902 1.00 95.75 87 LEU A C 1
ATOM 645 O O . LEU A 1 87 ? -8.332 -4.321 6.823 1.00 95.75 87 LEU A O 1
ATOM 649 N N . MET A 1 88 ? -9.152 -3.989 4.778 1.00 97.06 88 MET A N 1
ATOM 650 C CA . MET A 1 88 ? -8.612 -2.641 4.621 1.00 97.06 88 MET A CA 1
ATOM 651 C C . MET A 1 88 ? -9.765 -1.700 4.297 1.00 97.06 88 MET A C 1
ATOM 653 O O . MET A 1 88 ? -10.294 -1.725 3.186 1.00 97.06 88 MET A O 1
ATOM 657 N N . VAL A 1 89 ? -10.179 -0.906 5.281 1.00 97.56 89 VAL A N 1
ATOM 658 C CA . VAL A 1 89 ? -11.373 -0.061 5.200 1.00 97.56 89 VAL A CA 1
ATOM 659 C C . VAL A 1 89 ? -10.988 1.339 4.744 1.00 97.56 89 VAL A C 1
ATOM 661 O O . VAL A 1 89 ? -10.124 1.984 5.339 1.00 97.56 89 VAL A O 1
ATOM 664 N N . LEU A 1 90 ? -11.625 1.789 3.665 1.00 96.06 90 LEU A N 1
ATOM 665 C CA . LEU A 1 90 ? -11.501 3.144 3.136 1.00 96.06 90 LEU A CA 1
ATOM 666 C C . LEU A 1 90 ? -12.538 4.065 3.798 1.00 96.06 90 LEU A C 1
ATOM 668 O O . LEU A 1 90 ? -13.546 3.571 4.306 1.00 96.06 90 LEU A O 1
ATOM 672 N N . PRO A 1 91 ? -12.360 5.397 3.734 1.00 94.19 91 PRO A N 1
ATOM 673 C CA . PRO A 1 91 ? -13.466 6.326 3.923 1.00 94.19 91 PRO A CA 1
ATOM 674 C C . PRO A 1 91 ? -14.665 5.965 3.036 1.00 94.19 91 PRO A C 1
ATOM 676 O O . PRO A 1 91 ? -14.503 5.399 1.950 1.00 94.19 91 PRO A O 1
ATOM 679 N N . ALA A 1 92 ? -15.867 6.351 3.467 1.00 90.69 92 ALA A N 1
ATOM 680 C CA . ALA A 1 92 ? -17.058 6.212 2.638 1.00 90.69 92 ALA A CA 1
ATOM 681 C C . ALA A 1 92 ? -16.857 6.930 1.290 1.00 90.69 92 ALA A C 1
ATOM 683 O O . ALA A 1 92 ? -16.470 8.097 1.236 1.00 90.69 92 ALA A O 1
ATOM 684 N N . MET A 1 93 ? -17.093 6.202 0.201 1.00 87.62 93 MET A N 1
ATOM 685 C CA . MET A 1 93 ? -16.777 6.655 -1.152 1.00 87.62 93 MET A CA 1
ATOM 686 C C . MET A 1 93 ? -17.842 7.613 -1.714 1.00 87.62 93 MET A C 1
ATOM 688 O O . MET A 1 93 ? -18.984 7.643 -1.260 1.00 87.62 93 MET A O 1
ATOM 692 N N . VAL A 1 94 ? -17.480 8.308 -2.799 1.00 87.19 94 VAL A N 1
ATOM 693 C CA . VAL A 1 94 ? -18.283 9.267 -3.593 1.00 87.19 94 VAL A CA 1
ATOM 694 C C . VAL A 1 94 ? -18.318 10.678 -3.018 1.00 87.19 94 VAL A C 1
ATOM 696 O O . VAL A 1 94 ? -17.798 11.589 -3.660 1.00 87.19 94 VAL A O 1
ATOM 699 N N . TYR A 1 95 ? -18.917 10.876 -1.846 1.00 88.88 95 TYR A N 1
ATOM 700 C CA . TYR A 1 95 ? -19.049 12.204 -1.247 1.00 88.88 95 TYR A CA 1
ATOM 701 C C . TYR A 1 95 ? -18.144 12.342 -0.033 1.00 88.88 95 TYR A C 1
ATOM 703 O O . TYR A 1 95 ? -18.063 11.445 0.802 1.00 88.88 95 TYR A O 1
ATOM 711 N N . LYS A 1 96 ? -17.470 13.490 0.059 1.00 93.56 96 LYS A N 1
ATOM 712 C CA . LYS A 1 96 ? -16.576 13.801 1.168 1.00 93.56 96 LYS A CA 1
ATOM 713 C C . LYS A 1 96 ? -17.378 13.912 2.466 1.00 93.56 96 LYS A C 1
ATOM 715 O O . LYS A 1 96 ? -18.175 14.835 2.611 1.00 93.56 96 LYS A O 1
ATOM 720 N N . ALA A 1 97 ? -17.117 12.993 3.386 1.00 94.25 97 ALA A N 1
ATOM 721 C CA . ALA A 1 97 ? -17.635 13.028 4.745 1.00 94.25 97 ALA A CA 1
ATOM 722 C C . ALA A 1 97 ? -16.912 14.090 5.589 1.00 94.25 97 ALA A C 1
ATOM 724 O O . ALA A 1 97 ? -15.722 14.363 5.384 1.00 94.25 97 ALA A O 1
ATOM 725 N N . ASP A 1 98 ? -17.616 14.666 6.562 1.00 96.25 98 ASP A N 1
ATOM 726 C CA . ASP A 1 98 ? -16.983 15.458 7.614 1.00 96.25 98 ASP A CA 1
ATOM 727 C C . ASP A 1 98 ? -16.255 14.561 8.640 1.00 96.25 98 ASP A C 1
ATOM 729 O O . ASP A 1 98 ? -16.274 13.326 8.574 1.00 96.25 98 ASP A O 1
ATOM 733 N N . ARG A 1 99 ? -15.580 15.181 9.615 1.00 97.38 99 ARG A N 1
ATOM 734 C CA . ARG A 1 99 ? -14.868 14.461 10.682 1.00 97.38 99 ARG A CA 1
ATOM 735 C C . ARG A 1 99 ? -15.782 13.515 11.472 1.00 97.38 99 ARG A C 1
ATOM 737 O O . ARG A 1 99 ? -15.403 12.376 11.733 1.00 97.38 99 ARG A O 1
ATOM 744 N N . ARG A 1 100 ? -16.956 13.990 11.898 1.00 98.12 100 ARG A N 1
ATOM 745 C CA . ARG A 1 100 ? -17.894 13.231 12.740 1.00 98.12 100 ARG A CA 1
ATOM 746 C C . ARG A 1 100 ? -18.442 12.033 11.971 1.00 98.12 100 ARG A C 1
ATOM 748 O O . ARG A 1 100 ? -18.515 10.933 12.512 1.00 98.12 100 ARG A O 1
ATOM 755 N N . GLU A 1 101 ? -18.793 12.243 10.710 1.00 97.81 101 GLU A N 1
ATOM 756 C CA . GLU A 1 101 ? -19.269 11.209 9.796 1.00 97.81 101 GLU A CA 1
ATOM 757 C C . GLU A 1 101 ? -18.189 10.156 9.522 1.00 97.81 101 GLU A C 1
ATOM 759 O O . GLU A 1 101 ? -18.477 8.960 9.571 1.00 97.81 101 GLU A O 1
ATOM 764 N N . THR A 1 102 ? -16.940 10.582 9.313 1.00 98.00 102 THR A N 1
ATOM 765 C CA . THR A 1 102 ? -15.794 9.684 9.091 1.00 98.00 102 THR A CA 1
ATOM 766 C C . THR A 1 102 ? -15.560 8.773 10.296 1.00 98.00 102 THR A C 1
ATOM 768 O O . THR A 1 102 ? -15.471 7.555 10.147 1.00 98.00 102 THR A O 1
ATOM 771 N N . ILE A 1 103 ? -15.533 9.329 11.508 1.00 98.50 103 ILE A N 1
ATOM 772 C CA . ILE A 1 103 ? -15.341 8.541 12.734 1.00 98.50 103 ILE A CA 1
ATOM 773 C C . ILE A 1 103 ? -16.509 7.583 12.960 1.00 98.50 103 ILE A C 1
ATOM 775 O O . ILE A 1 103 ? -16.291 6.402 13.238 1.00 98.50 103 ILE A O 1
ATOM 779 N N . GLN A 1 104 ? -17.748 8.051 12.779 1.00 98.56 104 GLN A N 1
ATOM 780 C CA . GLN A 1 104 ? -18.923 7.191 12.899 1.00 98.56 104 GLN A CA 1
ATOM 781 C C . GLN A 1 104 ? -18.891 6.043 11.883 1.00 98.56 104 GLN A C 1
ATOM 783 O O . GLN A 1 104 ? -19.253 4.916 12.227 1.00 98.56 104 GLN A O 1
ATOM 788 N N . HIS A 1 105 ? -18.448 6.303 10.649 1.00 98.31 105 HIS A N 1
ATOM 789 C CA . HIS A 1 105 ? -18.286 5.281 9.620 1.00 98.31 105 HIS A CA 1
ATOM 790 C C . HIS A 1 105 ? -17.322 4.181 10.076 1.00 98.31 105 HIS A C 1
ATOM 792 O O . HIS A 1 105 ? -17.728 3.020 10.146 1.00 98.31 105 HIS A O 1
ATOM 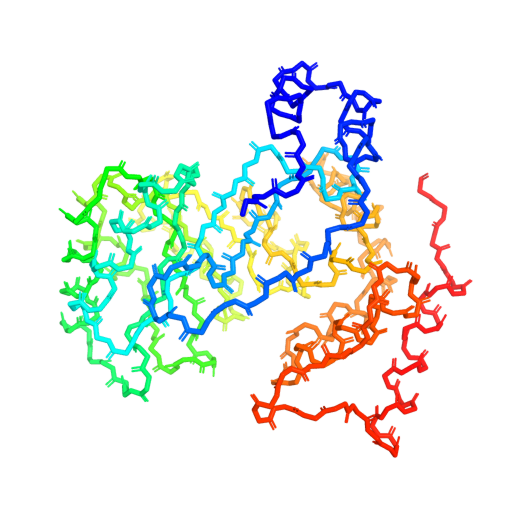798 N N . PHE A 1 106 ? -16.094 4.542 10.463 1.00 98.56 106 PHE A N 1
ATOM 799 C CA . PHE A 1 106 ? -15.097 3.566 10.909 1.00 98.56 106 PHE A CA 1
ATOM 800 C C . PHE A 1 106 ? -15.556 2.785 12.140 1.00 98.56 106 PHE A C 1
ATOM 802 O O . PHE A 1 106 ? -15.448 1.564 12.136 1.00 98.56 106 PHE A O 1
ATOM 809 N N . ARG A 1 107 ? -16.149 3.441 13.148 1.00 98.62 107 ARG A N 1
ATOM 810 C CA . ARG A 1 107 ? -16.687 2.759 14.340 1.00 98.62 107 ARG A CA 1
ATOM 811 C C . ARG A 1 107 ? -17.773 1.747 13.997 1.00 98.62 107 ARG A C 1
ATOM 813 O O . ARG A 1 107 ? -17.766 0.631 14.502 1.00 98.62 107 ARG A O 1
ATOM 820 N N . THR A 1 108 ? -18.701 2.131 13.124 1.00 98.69 108 THR A N 1
ATOM 821 C CA . THR A 1 108 ? -19.823 1.262 12.743 1.00 98.69 108 THR A CA 1
ATOM 822 C C . THR A 1 108 ? -19.340 0.051 11.943 1.00 98.69 108 THR A C 1
ATOM 824 O O . THR A 1 108 ? -19.822 -1.055 12.163 1.00 98.69 108 THR A O 1
ATOM 827 N N . VAL A 1 109 ? -18.371 0.237 11.039 1.00 98.44 109 VAL A N 1
ATOM 828 C CA . VAL A 1 109 ? -17.772 -0.873 10.278 1.00 98.44 109 VAL A CA 1
ATOM 829 C C . VAL A 1 109 ? -16.937 -1.772 11.190 1.00 98.44 109 VAL A C 1
ATOM 831 O O . VAL A 1 109 ? -17.056 -2.991 11.108 1.00 98.44 109 VAL A O 1
ATOM 834 N N . ALA A 1 110 ? -16.155 -1.186 12.097 1.00 98.25 110 ALA A N 1
ATOM 835 C CA . ALA A 1 110 ? -15.332 -1.905 13.067 1.00 98.25 110 ALA A CA 1
ATOM 836 C C . ALA A 1 110 ? -16.147 -2.780 14.030 1.00 98.25 110 ALA A C 1
ATOM 838 O O . ALA A 1 110 ? -15.655 -3.817 14.458 1.00 98.25 110 ALA A O 1
ATOM 839 N N . ALA A 1 111 ? -17.382 -2.382 14.347 1.00 98.31 111 ALA A N 1
ATOM 840 C CA . ALA A 1 111 ? -18.307 -3.150 15.181 1.00 98.31 111 ALA A CA 1
ATOM 841 C C . ALA A 1 111 ? -19.072 -4.253 14.421 1.00 98.31 111 ALA A C 1
ATOM 843 O O . ALA A 1 111 ? -19.824 -5.006 15.036 1.00 98.31 111 ALA A O 1
ATOM 844 N N . ALA A 1 112 ? -18.941 -4.334 13.092 1.00 98.00 112 ALA A N 1
ATOM 845 C CA . ALA A 1 112 ? -19.694 -5.271 12.256 1.00 98.00 112 ALA A CA 1
ATOM 846 C C . ALA A 1 112 ? -18.948 -6.586 11.954 1.0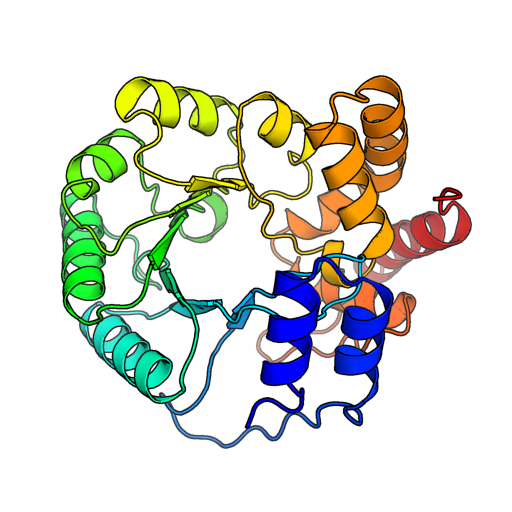0 98.00 112 ALA A C 1
ATOM 848 O O . ALA A 1 112 ? -19.491 -7.414 11.221 1.00 98.00 112 ALA A O 1
ATOM 849 N N . THR A 1 113 ? -17.726 -6.757 12.467 1.00 96.75 113 THR A N 1
ATOM 850 C CA . THR A 1 113 ? -16.828 -7.892 12.203 1.00 96.75 113 THR A CA 1
ATOM 851 C C . THR A 1 113 ? -15.825 -8.054 13.344 1.00 96.75 113 THR A C 1
ATOM 853 O O . THR A 1 113 ? -15.470 -7.064 13.983 1.00 96.75 113 THR A O 1
ATOM 856 N N . ASP A 1 114 ? -15.332 -9.275 13.553 1.00 96.00 114 ASP A N 1
ATOM 857 C CA . ASP A 1 114 ? -14.246 -9.563 14.499 1.00 96.00 114 ASP A CA 1
ATOM 858 C C . ASP A 1 114 ? -12.857 -9.568 13.826 1.00 96.00 114 ASP A C 1
ATOM 860 O O . ASP A 1 114 ? -11.828 -9.734 14.488 1.00 96.00 114 ASP A O 1
ATOM 864 N N . LEU A 1 115 ? -12.799 -9.381 12.502 1.00 96.12 115 LEU A N 1
ATOM 865 C CA . LEU A 1 115 ? -11.545 -9.367 11.752 1.00 96.12 115 LEU A CA 1
ATOM 866 C C . LEU A 1 115 ? -10.699 -8.113 12.032 1.00 96.12 115 LEU A C 1
ATOM 868 O O . LEU A 1 115 ? -11.237 -7.015 12.203 1.00 96.12 115 LEU A O 1
ATOM 872 N N . PRO A 1 116 ? -9.356 -8.229 11.985 1.00 97.12 116 PRO A N 1
ATOM 873 C CA . PRO A 1 116 ? -8.476 -7.073 12.068 1.00 97.12 116 PRO A CA 1
ATOM 874 C C . PRO A 1 116 ? -8.643 -6.158 10.847 1.00 97.12 116 PRO A C 1
ATOM 876 O O . PRO A 1 116 ? -8.660 -6.604 9.695 1.00 97.12 116 PRO A O 1
ATOM 879 N N . ILE A 1 117 ? -8.711 -4.855 11.107 1.00 98.19 117 ILE A N 1
ATOM 880 C CA . ILE A 1 117 ? -8.916 -3.802 10.116 1.00 98.19 117 ILE A CA 1
ATOM 881 C C . ILE A 1 117 ? -7.679 -2.905 10.023 1.00 98.19 117 ILE A C 1
ATOM 883 O O . ILE A 1 117 ? -7.169 -2.380 11.018 1.00 98.19 117 ILE A O 1
ATOM 887 N N . ILE A 1 118 ? -7.250 -2.681 8.784 1.00 98.44 118 ILE A N 1
ATOM 888 C CA . ILE A 1 118 ? -6.342 -1.618 8.372 1.00 98.44 118 ILE A CA 1
ATOM 889 C C . ILE A 1 118 ? -7.185 -0.398 7.984 1.00 98.44 118 ILE A C 1
ATOM 891 O O . ILE A 1 118 ? -7.978 -0.459 7.043 1.00 98.44 118 ILE A O 1
ATOM 895 N N . VAL A 1 119 ? -7.001 0.723 8.674 1.00 98.38 119 VAL A N 1
ATOM 896 C CA . VAL A 1 119 ? -7.559 2.021 8.279 1.00 98.38 119 VAL A CA 1
ATOM 897 C C . VAL A 1 119 ? -6.759 2.546 7.089 1.00 98.38 119 VAL A C 1
ATOM 899 O O . VAL A 1 119 ? -5.546 2.715 7.195 1.00 98.38 119 VAL A O 1
ATOM 902 N N . TYR A 1 120 ? -7.397 2.797 5.946 1.00 97.50 120 TYR A N 1
ATOM 903 C CA . TYR A 1 120 ? -6.705 3.337 4.775 1.00 97.50 120 TYR A CA 1
ATOM 904 C C . TYR A 1 120 ? -6.888 4.855 4.672 1.00 97.50 120 TYR A C 1
ATOM 906 O O . TYR A 1 120 ? -7.979 5.327 4.359 1.00 97.50 120 TYR A O 1
ATOM 914 N N . ASN A 1 121 ? -5.808 5.613 4.878 1.00 97.19 121 ASN A N 1
ATOM 915 C CA . ASN A 1 121 ? -5.779 7.056 4.666 1.00 97.19 121 ASN A CA 1
ATOM 916 C C . ASN A 1 121 ? -5.149 7.414 3.312 1.00 97.19 121 ASN A C 1
ATOM 918 O O . ASN A 1 121 ? -3.998 7.082 3.052 1.00 97.19 121 ASN A O 1
ATOM 922 N N . ASN A 1 122 ? -5.897 8.100 2.446 1.00 95.06 122 ASN A N 1
ATOM 923 C CA . ASN A 1 122 ? -5.391 8.669 1.191 1.00 95.06 122 ASN A CA 1
ATOM 924 C C . ASN A 1 122 ? -6.207 9.923 0.820 1.00 95.06 122 ASN A C 1
ATOM 926 O O . ASN A 1 122 ? -7.097 9.864 -0.040 1.00 95.06 122 ASN A O 1
ATOM 930 N N . PRO A 1 123 ? -5.944 11.065 1.479 1.00 94.75 123 PRO A N 1
ATOM 931 C CA . PRO A 1 123 ? -6.675 12.305 1.235 1.00 94.75 123 PRO A CA 1
ATOM 932 C C . PRO A 1 123 ? -6.492 12.865 -0.180 1.00 94.75 123 PRO A C 1
ATOM 934 O O . PRO A 1 123 ? -7.363 13.593 -0.656 1.00 94.75 123 PRO A O 1
ATOM 937 N N . ILE A 1 124 ? -5.408 12.512 -0.880 1.00 91.81 124 ILE A N 1
ATOM 938 C CA . ILE A 1 124 ? -5.179 12.928 -2.271 1.00 91.81 124 ILE A CA 1
ATOM 939 C C . ILE A 1 124 ? -6.225 12.286 -3.191 1.00 91.81 124 ILE A C 1
ATOM 941 O O . ILE A 1 124 ? -6.813 12.975 -4.022 1.00 91.81 124 ILE A O 1
ATOM 945 N N . ALA A 1 125 ? -6.487 10.985 -3.025 1.00 89.25 125 ALA A N 1
ATOM 946 C CA . ALA A 1 125 ? -7.415 10.246 -3.880 1.00 89.25 125 ALA A CA 1
ATOM 947 C C . ALA A 1 125 ? -8.884 10.351 -3.443 1.00 89.25 125 ALA A C 1
ATOM 949 O O . ALA A 1 125 ? -9.772 10.356 -4.294 1.00 89.25 125 ALA A O 1
ATOM 950 N N . TYR A 1 126 ? -9.152 10.393 -2.133 1.00 91.06 126 TYR A N 1
ATOM 951 C CA . TYR A 1 126 ? -10.516 10.282 -1.596 1.00 91.06 126 TYR A CA 1
ATOM 952 C C . TYR A 1 126 ? -11.024 11.561 -0.928 1.00 91.06 126 TYR A C 1
ATOM 954 O O . TYR A 1 126 ? -12.184 11.622 -0.529 1.00 91.06 126 TYR A O 1
ATOM 962 N N . HIS A 1 127 ? -10.178 12.588 -0.807 1.00 92.75 127 HIS A N 1
ATOM 963 C CA . HIS A 1 127 ? -10.513 13.911 -0.262 1.00 92.75 127 HIS A CA 1
ATOM 964 C C . HIS A 1 127 ? -11.012 13.936 1.195 1.00 92.75 127 HIS A C 1
ATOM 966 O O . HIS A 1 127 ? -11.349 15.010 1.704 1.00 92.75 127 HIS A O 1
ATOM 972 N N . VAL A 1 128 ? -10.998 12.789 1.876 1.00 96.12 128 VAL A N 1
ATOM 973 C CA . VAL A 1 128 ? -11.181 12.623 3.321 1.00 96.12 128 VAL A CA 1
ATOM 974 C C . VAL A 1 128 ? -9.807 12.331 3.927 1.00 96.12 128 VAL A C 1
ATOM 976 O O . VAL A 1 128 ? -9.162 11.364 3.526 1.00 96.12 128 VAL A O 1
ATOM 979 N N . ASP A 1 129 ? -9.357 13.181 4.854 1.00 96.75 129 ASP A N 1
ATOM 980 C CA . ASP A 1 129 ? -8.114 12.980 5.615 1.00 96.75 129 ASP A CA 1
ATOM 981 C C . ASP A 1 129 ? -8.453 12.421 6.998 1.00 96.75 129 ASP A C 1
ATOM 983 O O . ASP A 1 129 ? -9.173 13.055 7.774 1.00 96.75 129 ASP A O 1
ATOM 987 N N . ILE A 1 130 ? -7.938 11.233 7.295 1.00 97.69 130 ILE A N 1
ATOM 988 C CA . ILE A 1 130 ? -8.031 10.587 8.600 1.00 97.69 130 ILE A CA 1
ATOM 989 C C . ILE A 1 130 ? -6.800 11.026 9.394 1.00 97.69 130 ILE A C 1
ATOM 991 O O . ILE A 1 130 ? -5.710 10.468 9.262 1.00 97.69 130 ILE A O 1
ATOM 995 N N . THR A 1 131 ? -6.967 12.080 10.189 1.00 97.56 131 THR A N 1
ATOM 996 C CA . THR A 1 131 ? -5.849 12.724 10.893 1.00 97.56 131 THR A CA 1
ATOM 997 C C . THR A 1 131 ? -5.367 11.899 12.095 1.00 97.56 131 THR A C 1
ATOM 999 O O . THR A 1 131 ? -6.111 11.039 12.584 1.00 97.56 131 THR A O 1
ATOM 1002 N N . PRO A 1 132 ? -4.153 12.156 12.627 1.00 98.00 132 PRO A N 1
ATOM 1003 C CA . PRO A 1 132 ? -3.664 11.496 13.840 1.00 98.00 132 PRO A CA 1
ATOM 1004 C C . PRO A 1 132 ? -4.641 11.614 15.019 1.00 98.00 132 PRO A C 1
ATOM 1006 O O . PRO A 1 132 ? -4.848 10.650 15.749 1.00 98.00 132 PRO A O 1
ATOM 1009 N N . GLU A 1 133 ? -5.318 12.754 15.168 1.00 98.44 133 GLU A N 1
ATOM 1010 C CA . GLU A 1 133 ? -6.309 12.980 16.225 1.00 98.44 133 GLU A CA 1
ATOM 1011 C C . GLU A 1 133 ? -7.563 12.124 16.027 1.00 98.44 133 GLU A C 1
ATOM 1013 O O . GLU A 1 133 ? -8.138 11.645 17.001 1.00 98.44 133 GLU A O 1
ATOM 1018 N N . MET A 1 134 ? -7.993 11.897 14.779 1.00 98.50 134 MET A N 1
ATOM 1019 C CA . MET A 1 134 ? -9.083 10.953 14.507 1.00 98.50 134 MET A CA 1
ATOM 1020 C C . MET A 1 134 ? -8.656 9.519 14.829 1.00 98.50 134 MET A C 1
ATOM 1022 O O . MET A 1 134 ? -9.436 8.773 15.414 1.00 98.50 134 MET A O 1
ATOM 1026 N N . LEU A 1 135 ? -7.418 9.135 14.497 1.00 98.44 135 LEU A N 1
ATOM 1027 C CA . LEU A 1 135 ? -6.869 7.819 14.843 1.00 98.44 135 LEU A CA 1
ATOM 1028 C C . LEU A 1 135 ? -6.777 7.619 16.361 1.00 98.44 135 LEU A C 1
ATOM 1030 O O . LEU A 1 135 ? -7.066 6.523 16.843 1.00 98.44 135 LEU A O 1
ATOM 1034 N N . ALA A 1 136 ? -6.434 8.667 17.114 1.00 98.44 136 ALA A N 1
ATOM 1035 C CA . ALA A 1 136 ? -6.466 8.658 18.574 1.00 98.44 136 ALA A CA 1
ATOM 1036 C C . ALA A 1 136 ? -7.877 8.447 19.120 1.00 98.44 136 ALA A C 1
ATOM 1038 O O . ALA A 1 136 ? -8.080 7.623 20.008 1.00 98.44 136 ALA A O 1
ATOM 1039 N N . GLU A 1 137 ? -8.869 9.122 18.543 1.00 98.50 137 GLU A N 1
ATOM 1040 C CA . GLU A 1 137 ? -10.270 8.957 18.933 1.00 98.50 137 GLU A CA 1
ATOM 1041 C C . GLU A 1 137 ? -10.831 7.575 18.565 1.00 98.50 137 GLU A C 1
ATOM 1043 O O . GLU A 1 137 ? -11.784 7.119 19.187 1.00 98.50 137 GLU A O 1
ATOM 1048 N N . LEU A 1 138 ? -10.251 6.911 17.564 1.00 98.56 138 LEU A N 1
ATOM 1049 C CA . LEU A 1 138 ? -10.593 5.557 17.122 1.00 98.56 138 LEU A CA 1
ATOM 1050 C C . LEU A 1 138 ? -9.793 4.456 17.846 1.00 98.56 138 LEU A C 1
ATOM 1052 O O . LEU A 1 138 ? -10.053 3.272 17.631 1.00 98.56 138 LEU A O 1
ATOM 1056 N N . ALA A 1 139 ? -8.823 4.815 18.697 1.00 97.75 139 ALA A N 1
ATOM 1057 C CA . ALA A 1 139 ? -7.916 3.862 19.348 1.00 97.75 139 ALA A CA 1
ATOM 1058 C C . ALA A 1 139 ? -8.631 2.877 20.288 1.00 97.75 139 ALA A C 1
ATOM 1060 O O . ALA A 1 139 ? -8.124 1.778 20.541 1.00 97.75 139 ALA A O 1
ATOM 1061 N N . ASP A 1 140 ? -9.815 3.255 20.765 1.00 96.94 140 ASP A N 1
ATOM 1062 C CA . ASP A 1 140 ? -10.713 2.436 21.576 1.00 96.94 140 ASP A CA 1
ATOM 1063 C C . ASP A 1 140 ? -11.428 1.327 20.782 1.00 96.94 140 ASP A C 1
ATOM 1065 O O . ASP A 1 140 ? -12.048 0.457 21.386 1.00 96.94 140 ASP A O 1
ATOM 1069 N N . CYS A 1 141 ? -11.336 1.320 19.448 1.00 98.25 141 CYS A N 1
ATOM 1070 C CA . CYS A 1 141 ? -11.890 0.270 18.596 1.00 98.25 141 CYS A CA 1
ATOM 1071 C C . CYS A 1 141 ? -10.862 -0.864 18.432 1.00 98.25 141 CYS A C 1
ATOM 1073 O O . CYS A 1 141 ? -9.920 -0.713 17.648 1.00 98.25 141 CYS A O 1
ATOM 1075 N N . PRO A 1 142 ? -11.003 -2.010 19.125 1.00 97.31 142 PRO A N 1
ATOM 1076 C CA . PRO A 1 142 ? -9.953 -3.032 19.179 1.00 97.31 142 PRO A CA 1
ATOM 1077 C C . PRO A 1 142 ? -9.685 -3.702 17.825 1.00 97.31 142 PRO A C 1
ATOM 1079 O O . PRO A 1 142 ? -8.562 -4.126 17.568 1.00 97.31 142 PRO A O 1
ATOM 1082 N N . THR A 1 143 ? -10.686 -3.761 16.942 1.00 97.88 143 THR A N 1
ATOM 1083 C CA . THR A 1 143 ? -10.560 -4.343 15.596 1.00 97.88 143 THR A CA 1
ATOM 1084 C C . THR A 1 143 ? -9.777 -3.447 14.636 1.00 97.88 143 THR A C 1
ATOM 1086 O O . THR A 1 143 ? -9.206 -3.949 13.672 1.00 97.88 143 THR A O 1
ATOM 1089 N N . LEU A 1 144 ? -9.658 -2.140 14.902 1.00 98.44 144 LEU A N 1
ATOM 1090 C CA . LEU A 1 144 ? -8.766 -1.252 14.153 1.00 98.44 144 LEU A CA 1
ATOM 1091 C C . LEU A 1 144 ? -7.334 -1.448 14.668 1.00 98.44 144 LEU A C 1
ATOM 1093 O O . LEU A 1 144 ? -6.993 -1.008 15.767 1.00 98.44 144 LEU A O 1
ATOM 1097 N N . VAL A 1 145 ? -6.488 -2.133 13.899 1.00 98.19 145 VAL A N 1
ATOM 1098 C CA . VAL A 1 145 ? -5.154 -2.575 14.363 1.00 98.19 145 VAL A CA 1
ATOM 1099 C C . VAL A 1 145 ? -3.996 -1.973 13.577 1.00 98.19 145 VAL A C 1
ATOM 1101 O O . VAL A 1 145 ? -2.852 -2.015 14.025 1.00 98.19 145 VAL A O 1
ATOM 1104 N N . ALA A 1 146 ? -4.270 -1.406 12.405 1.00 98.19 146 ALA A N 1
ATOM 1105 C CA . ALA A 1 146 ? -3.242 -0.888 11.518 1.00 98.19 146 ALA A CA 1
ATOM 1106 C C . ALA A 1 146 ? -3.729 0.323 10.724 1.00 98.19 146 ALA A C 1
ATOM 1108 O O . ALA A 1 146 ? -4.931 0.540 10.576 1.00 98.19 146 ALA A O 1
ATOM 1109 N N . VAL A 1 147 ? -2.783 1.077 10.170 1.00 98.19 147 VAL A N 1
ATOM 1110 C CA . VAL A 1 147 ? -3.051 2.201 9.270 1.00 98.19 147 VAL A CA 1
ATOM 1111 C C . VAL A 1 147 ? -2.204 2.033 8.017 1.00 98.19 147 VAL A C 1
ATOM 1113 O O . VAL A 1 147 ? -0.989 1.891 8.116 1.00 98.19 147 VAL A O 1
ATOM 1116 N N . LYS A 1 148 ? -2.828 2.070 6.837 1.00 97.62 148 LYS A N 1
ATOM 1117 C CA . LYS A 1 148 ? -2.129 2.312 5.572 1.00 97.62 148 LYS A CA 1
ATOM 1118 C C . LYS A 1 148 ? -2.105 3.817 5.356 1.00 97.62 148 LYS A C 1
ATOM 1120 O O . LYS A 1 148 ? -3.137 4.397 5.025 1.00 97.62 148 LYS A O 1
ATOM 1125 N N . GLU A 1 149 ? -0.946 4.429 5.563 1.00 97.06 149 GLU A N 1
ATOM 1126 C CA . GLU A 1 149 ? -0.767 5.864 5.383 1.00 97.06 149 GLU A CA 1
ATOM 1127 C C . GLU A 1 149 ? -0.369 6.163 3.931 1.00 97.06 149 GLU A C 1
ATOM 1129 O O . GLU A 1 149 ? 0.591 5.606 3.396 1.00 97.06 149 GLU A O 1
ATOM 1134 N N . SER A 1 150 ? -1.148 6.995 3.249 1.00 96.25 150 SER A N 1
ATOM 1135 C CA . SER A 1 150 ? -0.926 7.419 1.866 1.00 96.25 150 SER A CA 1
ATOM 1136 C C . SER A 1 150 ? -1.279 8.889 1.633 1.00 96.25 150 SER A C 1
ATOM 1138 O O . SER A 1 150 ? -1.750 9.251 0.556 1.00 96.25 150 SER A O 1
ATOM 1140 N N . SER A 1 151 ? -1.061 9.754 2.628 1.00 95.50 151 SER A N 1
ATOM 1141 C CA . SER A 1 151 ? -1.222 11.207 2.474 1.00 95.50 151 SER A CA 1
ATOM 1142 C C . SER A 1 151 ? -0.130 11.866 1.630 1.00 95.50 151 SER A C 1
ATOM 1144 O O . SER A 1 151 ? -0.308 12.999 1.191 1.00 95.50 151 SER A O 1
ATOM 1146 N N . GLY A 1 152 ? 0.991 11.172 1.406 1.00 94.38 152 GLY A N 1
ATOM 1147 C CA . GLY A 1 152 ? 2.191 11.743 0.791 1.00 94.38 152 GLY A CA 1
ATOM 1148 C C . GLY A 1 152 ? 3.041 12.570 1.762 1.00 94.38 152 GLY A C 1
ATOM 1149 O O . GLY A 1 152 ? 4.084 13.085 1.370 1.00 94.38 152 GLY A O 1
ATOM 1150 N N . ASP A 1 153 ? 2.629 12.692 3.028 1.00 95.94 153 ASP A N 1
ATOM 1151 C CA . ASP A 1 153 ? 3.393 13.371 4.068 1.00 95.94 153 ASP A CA 1
ATOM 1152 C C . ASP A 1 153 ? 4.051 12.361 5.008 1.00 95.94 153 ASP A C 1
ATOM 1154 O O . ASP A 1 153 ? 3.441 11.857 5.949 1.00 95.94 153 ASP A O 1
ATOM 1158 N N . VAL A 1 154 ? 5.337 12.095 4.787 1.00 95.94 154 VAL A N 1
ATOM 1159 C CA . VAL A 1 154 ? 6.088 11.128 5.596 1.00 95.94 154 VAL A CA 1
ATOM 1160 C C . VAL A 1 154 ? 6.177 11.532 7.079 1.00 95.94 154 VAL A C 1
ATOM 1162 O O . VAL A 1 154 ? 6.288 10.667 7.944 1.00 95.94 154 VAL A O 1
ATOM 1165 N N . ARG A 1 155 ? 6.044 12.830 7.409 1.00 97.00 155 ARG A N 1
ATOM 1166 C CA . ARG A 1 155 ? 6.038 13.321 8.803 1.00 97.00 155 ARG A CA 1
ATOM 1167 C C . ARG A 1 155 ? 4.850 12.771 9.591 1.00 97.00 155 ARG A C 1
ATOM 1169 O O . ARG A 1 155 ? 4.964 12.574 10.799 1.00 97.00 155 ARG A O 1
ATOM 1176 N N . ARG A 1 156 ? 3.756 12.434 8.895 1.00 95.19 156 ARG A N 1
ATOM 1177 C CA . ARG A 1 156 ? 2.534 11.871 9.478 1.00 95.19 156 ARG A CA 1
ATOM 1178 C C . ARG A 1 156 ? 2.805 10.580 10.247 1.00 95.19 156 ARG A C 1
ATOM 1180 O O . ARG A 1 156 ? 2.135 10.321 11.239 1.00 95.19 156 ARG A O 1
ATOM 1187 N N . ILE A 1 157 ? 3.800 9.795 9.830 1.00 97.69 157 ILE A N 1
ATOM 1188 C CA . ILE A 1 157 ? 4.217 8.579 10.540 1.00 97.69 157 ILE A CA 1
ATOM 1189 C C . ILE A 1 157 ? 4.677 8.936 11.958 1.00 97.69 157 ILE A C 1
ATOM 1191 O O . ILE A 1 157 ? 4.164 8.384 12.930 1.00 97.69 157 ILE A O 1
ATOM 1195 N N . THR A 1 158 ? 5.582 9.907 12.081 1.00 98.12 158 THR A N 1
ATOM 1196 C CA . THR A 1 158 ? 6.088 10.381 13.374 1.00 98.12 158 THR A CA 1
ATOM 1197 C C . THR A 1 158 ? 4.990 11.039 14.207 1.00 98.12 158 THR A C 1
ATOM 1199 O O . THR A 1 158 ? 4.907 10.777 15.404 1.00 98.12 158 THR A O 1
ATOM 1202 N N . ASP A 1 159 ? 4.119 11.849 13.598 1.00 97.94 159 ASP A N 1
ATOM 1203 C CA . ASP A 1 159 ? 3.015 12.506 14.312 1.00 97.94 159 ASP A CA 1
ATOM 1204 C C . ASP A 1 159 ? 2.048 11.485 14.927 1.00 97.94 159 ASP A C 1
ATOM 1206 O O . ASP A 1 159 ? 1.639 11.625 16.081 1.00 97.94 159 ASP A O 1
ATOM 1210 N N . ILE A 1 160 ? 1.729 10.419 14.184 1.00 98.12 160 ILE A N 1
ATOM 1211 C CA . ILE A 1 160 ? 0.916 9.309 14.686 1.00 98.12 160 ILE A CA 1
ATOM 1212 C C . ILE A 1 160 ? 1.632 8.615 15.851 1.00 98.12 160 ILE A C 1
ATOM 1214 O O . ILE A 1 160 ? 1.057 8.484 16.929 1.00 98.12 160 ILE A O 1
ATOM 1218 N N . LEU A 1 161 ? 2.891 8.206 15.678 1.00 97.88 161 LEU A N 1
ATOM 1219 C CA . LEU A 1 161 ? 3.639 7.515 16.736 1.00 97.88 161 LEU A CA 1
ATOM 1220 C C . LEU A 1 161 ? 3.772 8.366 18.009 1.00 97.88 161 LEU A C 1
ATOM 1222 O O . LEU A 1 161 ? 3.633 7.843 19.112 1.00 97.88 161 LEU A O 1
ATOM 1226 N N . ASN A 1 162 ? 3.979 9.677 17.878 1.00 98.06 162 ASN A N 1
ATOM 1227 C CA . ASN A 1 162 ? 4.064 10.587 19.020 1.00 98.06 162 ASN A CA 1
ATOM 1228 C C . ASN A 1 162 ? 2.733 10.723 19.767 1.00 98.06 162 ASN A C 1
ATOM 1230 O O . ASN A 1 162 ? 2.728 10.814 20.993 1.00 98.06 162 ASN A O 1
ATOM 1234 N N . LEU A 1 163 ? 1.611 10.765 19.043 1.00 98.06 163 LEU A N 1
ATOM 1235 C CA . LEU A 1 163 ? 0.301 10.996 19.646 1.00 98.06 163 LEU A CA 1
ATOM 1236 C C . LEU A 1 163 ? -0.283 9.734 20.293 1.00 98.06 163 LEU A C 1
ATOM 1238 O O . LEU A 1 163 ? -0.945 9.828 21.325 1.00 98.06 163 LEU A O 1
ATOM 1242 N N . ILE A 1 164 ? -0.070 8.564 19.684 1.00 96.81 164 ILE A N 1
ATOM 1243 C CA . ILE A 1 164 ? -0.764 7.320 20.062 1.00 96.81 164 ILE A CA 1
ATOM 1244 C C . ILE A 1 164 ? 0.145 6.096 20.220 1.00 96.81 164 ILE A C 1
ATOM 1246 O O . ILE A 1 164 ? -0.347 4.983 20.432 1.00 96.81 164 ILE A O 1
ATOM 1250 N N . GLY A 1 165 ? 1.464 6.283 20.156 1.00 96.00 165 GLY A N 1
ATOM 1251 C CA . GLY A 1 165 ? 2.447 5.217 20.328 1.00 96.00 165 GLY A CA 1
ATOM 1252 C C . GLY A 1 165 ? 2.299 4.105 19.291 1.00 96.00 165 GLY A C 1
ATOM 1253 O O . GLY A 1 165 ? 1.900 4.325 18.149 1.00 96.00 165 GLY A O 1
ATOM 1254 N N . GLU A 1 166 ? 2.578 2.874 19.712 1.00 95.25 166 GLU A N 1
ATOM 1255 C CA . GLU A 1 166 ? 2.497 1.680 18.860 1.00 95.25 166 GLU A CA 1
ATOM 1256 C C . GLU A 1 166 ? 1.087 1.060 18.806 1.00 95.25 166 GLU A C 1
ATOM 1258 O O . GLU A 1 166 ? 0.934 -0.115 18.471 1.00 95.25 166 GLU A O 1
ATOM 1263 N N . ARG A 1 167 ? 0.028 1.823 19.134 1.00 97.56 167 ARG A N 1
ATOM 1264 C CA . ARG A 1 167 ? -1.356 1.311 19.115 1.00 97.56 167 ARG A CA 1
ATOM 1265 C C . ARG A 1 167 ? -1.749 0.750 17.747 1.00 97.56 167 ARG A C 1
ATOM 1267 O O . ARG A 1 167 ? -2.511 -0.216 17.693 1.00 97.56 167 ARG A O 1
ATOM 1274 N N . TYR A 1 168 ? -1.257 1.347 16.666 1.00 97.81 168 TYR A N 1
ATOM 1275 C CA . TYR A 1 168 ? -1.482 0.863 15.309 1.00 97.81 168 TYR A CA 1
ATOM 1276 C C . TYR A 1 168 ? -0.175 0.438 14.655 1.00 97.81 168 TYR A C 1
ATOM 1278 O O . TYR A 1 168 ? 0.836 1.134 14.729 1.00 97.81 168 TYR A O 1
ATOM 1286 N N . VAL A 1 169 ? -0.229 -0.664 13.912 1.00 97.31 169 VAL A N 1
ATOM 1287 C CA . VAL A 1 169 ? 0.833 -1.025 12.973 1.00 97.31 169 VAL A CA 1
ATOM 1288 C C . VAL A 1 169 ? 0.744 -0.099 11.761 1.00 97.31 169 VAL A C 1
ATOM 1290 O O . VAL A 1 169 ? -0.252 -0.108 11.036 1.00 97.31 169 VAL A O 1
ATOM 1293 N N . LEU A 1 170 ? 1.776 0.707 11.527 1.00 97.38 170 LEU A N 1
ATOM 1294 C CA . LEU A 1 170 ? 1.804 1.629 10.392 1.00 97.38 170 LEU A CA 1
ATOM 1295 C C . LEU A 1 170 ? 2.368 0.944 9.147 1.00 97.38 170 LEU A C 1
ATOM 1297 O O . LEU A 1 170 ? 3.432 0.325 9.189 1.00 97.38 170 LEU A O 1
ATOM 1301 N N . PHE A 1 171 ? 1.660 1.080 8.034 1.00 97.00 171 PHE A N 1
ATOM 1302 C CA . PHE A 1 171 ? 2.082 0.674 6.703 1.00 97.00 171 PHE A CA 1
ATOM 1303 C C . PHE A 1 171 ? 2.244 1.916 5.839 1.00 97.00 171 PHE A C 1
ATOM 1305 O O . PHE A 1 171 ? 1.354 2.766 5.813 1.00 97.00 171 PHE A O 1
ATOM 1312 N N . THR A 1 172 ? 3.329 1.990 5.073 1.00 95.50 172 THR A N 1
ATOM 1313 C CA . THR A 1 172 ? 3.401 2.966 3.983 1.00 95.50 172 THR A CA 1
ATOM 1314 C C . THR A 1 172 ? 2.608 2.465 2.783 1.00 95.50 172 THR A C 1
ATOM 1316 O O . THR A 1 172 ? 2.604 1.270 2.461 1.00 95.50 172 THR A O 1
ATOM 1319 N N . GLY A 1 173 ? 1.881 3.373 2.149 1.00 93.00 173 GLY A N 1
ATOM 1320 C CA . GLY A 1 173 ? 1.121 3.109 0.936 1.00 93.00 173 GLY A CA 1
ATOM 1321 C C . GLY A 1 173 ? 1.461 4.034 -0.222 1.00 93.00 173 GLY A C 1
ATOM 1322 O O . GLY A 1 173 ? 0.698 4.058 -1.181 1.00 93.00 173 GLY A O 1
ATOM 1323 N N . VAL A 1 174 ? 2.559 4.786 -0.105 1.00 95.00 174 VAL A N 1
ATOM 1324 C CA . VAL A 1 174 ? 3.134 5.597 -1.180 1.00 95.00 174 VAL A CA 1
ATOM 1325 C C . VAL A 1 174 ? 4.486 4.992 -1.534 1.00 95.00 174 VAL A C 1
ATOM 1327 O O . VAL A 1 174 ? 5.420 5.024 -0.732 1.00 95.00 174 VAL A O 1
ATOM 1330 N N . ASP A 1 175 ? 4.569 4.400 -2.721 1.00 95.31 175 ASP A N 1
ATOM 1331 C CA . ASP A 1 175 ? 5.723 3.604 -3.146 1.00 95.31 175 ASP A CA 1
ATOM 1332 C C . ASP A 1 175 ? 7.036 4.403 -3.150 1.00 95.31 175 ASP A C 1
ATOM 1334 O O . ASP A 1 175 ? 8.065 3.900 -2.698 1.00 95.31 175 ASP A O 1
ATOM 1338 N N . ASP A 1 176 ? 7.004 5.665 -3.578 1.00 96.00 176 ASP A N 1
ATOM 1339 C CA . ASP A 1 176 ? 8.167 6.562 -3.638 1.00 96.00 176 ASP A CA 1
ATOM 1340 C C . ASP A 1 176 ? 8.469 7.312 -2.326 1.00 96.00 176 ASP A C 1
ATOM 1342 O O . ASP A 1 176 ? 9.224 8.283 -2.328 1.00 96.00 176 ASP A O 1
ATOM 1346 N N . LEU A 1 177 ? 7.901 6.845 -1.208 1.00 96.88 177 LEU A N 1
ATOM 1347 C CA . LEU A 1 177 ? 8.272 7.239 0.157 1.00 96.88 177 LEU A CA 1
ATOM 1348 C C . LEU A 1 177 ? 8.696 6.033 1.006 1.00 96.88 177 LEU A C 1
ATOM 1350 O O . LEU A 1 177 ? 8.808 6.139 2.232 1.00 96.88 177 LEU A O 1
ATOM 1354 N N . ALA A 1 178 ? 8.868 4.854 0.399 1.00 95.69 178 ALA A N 1
ATOM 1355 C CA . ALA A 1 178 ? 9.046 3.609 1.137 1.00 95.69 178 ALA A CA 1
ATOM 1356 C C . ALA A 1 178 ? 10.308 3.610 2.015 1.00 95.69 178 ALA A C 1
ATOM 1358 O O . ALA A 1 178 ? 10.254 3.160 3.161 1.00 95.69 178 ALA A O 1
ATOM 1359 N N . LEU A 1 179 ? 11.429 4.143 1.515 1.00 97.75 179 LEU A N 1
ATOM 1360 C CA . LEU A 1 179 ? 12.693 4.157 2.256 1.00 97.75 179 LEU A CA 1
ATOM 1361 C C . LEU A 1 179 ? 12.616 5.077 3.480 1.00 97.75 179 LEU A C 1
ATOM 1363 O O . LEU A 1 179 ? 12.984 4.678 4.586 1.00 97.75 179 LEU A O 1
ATOM 1367 N N . GLU A 1 180 ? 12.106 6.291 3.286 1.00 97.69 180 GLU A N 1
ATOM 1368 C CA . GLU A 1 180 ? 11.903 7.281 4.339 1.00 97.69 180 GLU A CA 1
ATOM 1369 C C . GLU A 1 180 ? 10.910 6.762 5.382 1.00 97.69 180 GLU A C 1
ATOM 1371 O O . GLU A 1 180 ? 11.134 6.896 6.583 1.00 97.69 180 GLU A O 1
ATOM 1376 N N . SER A 1 181 ? 9.843 6.099 4.935 1.00 97.81 181 SER A N 1
ATOM 1377 C CA . SER A 1 181 ? 8.831 5.533 5.825 1.00 97.81 181 SER A CA 1
ATOM 1378 C C . SER A 1 181 ? 9.406 4.450 6.742 1.00 97.81 181 SER A C 1
ATOM 1380 O O . SER A 1 181 ? 9.077 4.418 7.928 1.00 97.81 181 SER A O 1
ATOM 1382 N N . VAL A 1 182 ? 10.274 3.569 6.220 1.00 97.38 182 VAL A N 1
ATOM 1383 C CA . VAL A 1 182 ? 10.949 2.535 7.031 1.00 97.38 182 VAL A CA 1
ATOM 1384 C C . VAL A 1 182 ? 11.816 3.177 8.104 1.00 97.38 182 VAL A C 1
ATOM 1386 O O . VAL A 1 182 ? 11.752 2.764 9.260 1.00 97.38 182 VAL A O 1
ATOM 1389 N N . LEU A 1 183 ? 12.574 4.218 7.748 1.00 97.44 183 LEU A N 1
ATOM 1390 C CA . LEU A 1 183 ? 13.390 4.961 8.707 1.00 97.44 183 LEU A CA 1
ATOM 1391 C C . LEU A 1 183 ? 12.544 5.565 9.842 1.00 97.44 183 LEU A C 1
ATOM 1393 O O . LEU A 1 183 ? 12.993 5.587 10.986 1.00 97.44 183 LEU A O 1
ATOM 1397 N N . LEU A 1 184 ? 11.327 6.027 9.540 1.00 97.50 184 LEU A N 1
ATOM 1398 C CA . LEU A 1 184 ? 10.409 6.624 10.519 1.00 97.50 184 LEU A CA 1
ATOM 1399 C C . LEU A 1 184 ? 9.540 5.608 11.279 1.00 97.50 184 LEU A C 1
ATOM 1401 O O . LEU A 1 184 ? 8.738 6.009 12.118 1.00 97.50 184 LEU A O 1
ATOM 1405 N N . GLY A 1 185 ? 9.711 4.306 11.037 1.00 95.25 185 GLY A N 1
ATOM 1406 C CA . GLY A 1 185 ? 9.126 3.262 11.881 1.00 95.25 185 GLY A CA 1
ATOM 1407 C C . GLY A 1 185 ? 7.881 2.569 11.330 1.00 95.25 185 GLY A C 1
ATOM 1408 O O . GLY A 1 185 ? 7.191 1.887 12.092 1.00 95.25 185 GLY A O 1
ATOM 1409 N N . VAL A 1 186 ? 7.583 2.667 10.026 1.00 96.19 186 VAL A N 1
ATOM 1410 C CA . VAL A 1 186 ? 6.558 1.778 9.445 1.00 96.19 186 VAL A CA 1
ATOM 1411 C C . VAL A 1 186 ? 6.995 0.316 9.539 1.00 96.19 186 VAL A C 1
ATOM 1413 O O . VAL A 1 186 ? 8.172 -0.033 9.460 1.00 96.19 186 VAL A O 1
ATOM 1416 N N . ARG A 1 187 ? 6.014 -0.569 9.691 1.00 92.62 187 ARG A N 1
ATOM 1417 C CA . ARG A 1 187 ? 6.198 -2.013 9.883 1.00 92.62 187 ARG A CA 1
ATOM 1418 C C . ARG A 1 187 ? 5.752 -2.837 8.682 1.00 92.62 187 ARG A C 1
ATOM 1420 O O . ARG A 1 187 ? 5.909 -4.056 8.693 1.00 92.62 187 ARG A O 1
ATOM 1427 N N . GLY A 1 188 ? 5.252 -2.179 7.641 1.00 91.69 188 GLY A N 1
ATOM 1428 C CA . GLY A 1 188 ? 5.010 -2.798 6.350 1.00 91.69 188 GLY A CA 1
ATOM 1429 C C . GLY A 1 188 ? 4.864 -1.785 5.221 1.00 91.69 188 GLY A C 1
ATOM 1430 O O . GLY A 1 188 ? 4.828 -0.571 5.432 1.00 91.69 188 GLY A O 1
ATOM 1431 N N . TRP A 1 189 ? 4.747 -2.319 4.012 1.00 92.44 189 TRP A N 1
ATOM 1432 C CA . TRP A 1 189 ? 4.559 -1.565 2.780 1.00 92.44 189 TRP A CA 1
ATOM 1433 C C . TRP A 1 189 ? 3.498 -2.262 1.927 1.00 92.44 189 TRP A C 1
ATOM 1435 O O . TRP A 1 189 ? 3.642 -3.434 1.583 1.00 92.44 189 TRP A O 1
ATOM 1445 N N . ILE A 1 190 ? 2.408 -1.555 1.620 1.00 91.88 190 ILE A N 1
ATOM 1446 C CA . ILE A 1 190 ? 1.349 -2.044 0.728 1.00 91.88 190 ILE A CA 1
ATOM 1447 C C . ILE A 1 190 ? 1.557 -1.398 -0.643 1.00 91.88 190 ILE A C 1
ATOM 1449 O O . ILE A 1 190 ? 1.017 -0.318 -0.897 1.00 91.88 190 ILE A O 1
ATOM 1453 N N . ALA A 1 191 ? 2.339 -2.084 -1.480 1.00 89.44 191 ALA A N 1
ATOM 1454 C CA . ALA A 1 191 ? 2.933 -1.545 -2.701 1.00 89.44 191 ALA A CA 1
ATOM 1455 C C . ALA A 1 191 ? 2.151 -1.847 -3.987 1.00 89.44 191 ALA A C 1
ATOM 1457 O O . ALA A 1 191 ? 1.566 -2.927 -4.123 1.00 89.44 191 ALA A O 1
ATOM 1458 N N . GLY A 1 192 ? 2.211 -0.931 -4.957 1.00 89.88 192 GLY A N 1
ATOM 1459 C CA . GLY A 1 192 ? 1.677 -1.137 -6.305 1.00 89.88 192 GLY A CA 1
ATOM 1460 C C . GLY A 1 192 ? 2.724 -1.663 -7.286 1.00 89.88 192 GLY A C 1
ATOM 1461 O O . GLY A 1 192 ? 2.520 -2.709 -7.908 1.00 89.88 192 GLY A O 1
ATOM 1462 N N . VAL A 1 193 ? 3.879 -0.998 -7.394 1.00 93.06 193 VAL A N 1
ATOM 1463 C CA . VAL A 1 193 ? 4.979 -1.393 -8.302 1.00 93.06 193 VAL A CA 1
ATOM 1464 C C . VAL A 1 193 ? 5.569 -2.742 -7.920 1.00 93.06 193 VAL A C 1
ATOM 1466 O O . VAL A 1 193 ? 5.986 -3.506 -8.796 1.00 93.06 193 VAL A O 1
ATOM 1469 N N . GLY A 1 194 ? 5.501 -3.094 -6.635 1.00 89.75 194 GLY A N 1
ATOM 1470 C CA . GLY A 1 194 ? 5.873 -4.415 -6.140 1.00 89.75 194 GLY A CA 1
ATOM 1471 C C . GLY A 1 194 ? 5.127 -5.570 -6.816 1.00 89.75 194 GLY A C 1
ATOM 1472 O O . GLY A 1 194 ? 5.620 -6.688 -6.785 1.00 89.75 194 GLY A O 1
ATOM 1473 N N . LEU A 1 195 ? 3.992 -5.335 -7.487 1.00 88.00 195 LEU A N 1
ATOM 1474 C CA . LEU A 1 195 ? 3.325 -6.360 -8.300 1.00 88.00 195 LEU A CA 1
ATOM 1475 C C . LEU A 1 195 ? 4.092 -6.709 -9.587 1.00 88.00 195 LEU A C 1
ATOM 1477 O O . LEU A 1 195 ? 3.980 -7.834 -10.070 1.00 88.00 195 LEU A O 1
ATOM 1481 N N . ALA A 1 196 ? 4.849 -5.760 -10.146 1.00 91.44 196 ALA A N 1
ATOM 1482 C CA . ALA A 1 196 ? 5.652 -5.940 -11.357 1.00 91.44 196 ALA A CA 1
ATOM 1483 C C . ALA A 1 196 ? 7.133 -6.238 -11.052 1.00 91.44 196 ALA A C 1
ATOM 1485 O O . ALA A 1 196 ? 7.761 -7.015 -11.768 1.00 91.44 196 ALA A O 1
ATOM 1486 N N . PHE A 1 197 ? 7.676 -5.670 -9.968 1.00 93.31 197 PHE A N 1
ATOM 1487 C CA . PHE A 1 197 ? 9.075 -5.826 -9.535 1.00 93.31 197 PHE A CA 1
ATOM 1488 C C . PHE A 1 197 ? 9.170 -6.419 -8.116 1.00 93.31 197 PHE A C 1
ATOM 1490 O O . PHE A 1 197 ? 9.717 -5.796 -7.201 1.00 93.31 197 PHE A O 1
ATOM 1497 N N . PRO A 1 198 ? 8.601 -7.614 -7.869 1.00 88.19 198 PRO A N 1
ATOM 1498 C CA . PRO A 1 198 ? 8.409 -8.104 -6.508 1.00 88.19 198 PRO A CA 1
ATOM 1499 C C . PRO A 1 198 ? 9.728 -8.467 -5.802 1.00 88.19 198 PRO A C 1
ATOM 1501 O O . PRO A 1 198 ? 9.832 -8.305 -4.585 1.00 88.19 198 PRO A O 1
ATOM 1504 N N . ARG A 1 199 ? 10.765 -8.897 -6.539 1.00 88.50 199 ARG A N 1
ATOM 1505 C CA . ARG A 1 199 ? 12.091 -9.203 -5.968 1.00 88.50 199 ARG A CA 1
ATOM 1506 C C . ARG A 1 199 ? 12.810 -7.942 -5.509 1.00 88.50 199 ARG A C 1
ATOM 1508 O O . ARG A 1 199 ? 13.367 -7.925 -4.416 1.00 88.50 199 ARG A O 1
ATOM 1515 N N . GLU A 1 200 ? 12.785 -6.898 -6.325 1.00 94.19 200 GLU A N 1
ATOM 1516 C CA . GLU A 1 200 ? 13.399 -5.607 -6.027 1.00 94.19 200 GLU A CA 1
ATOM 1517 C C . GLU A 1 200 ? 12.671 -4.921 -4.868 1.00 94.19 200 GLU A C 1
ATOM 1519 O O . GLU A 1 200 ? 13.314 -4.408 -3.954 1.00 94.19 200 GLU A O 1
ATOM 1524 N N . ASN A 1 201 ? 11.337 -4.996 -4.852 1.00 93.81 201 ASN A N 1
ATOM 1525 C CA . ASN A 1 201 ? 10.506 -4.489 -3.764 1.00 93.81 201 ASN A CA 1
ATOM 1526 C C . ASN A 1 201 ? 10.854 -5.149 -2.424 1.00 93.81 201 ASN A C 1
ATOM 1528 O O . ASN A 1 201 ? 11.095 -4.465 -1.429 1.00 93.81 201 ASN A O 1
ATOM 1532 N N . GLN A 1 202 ? 10.926 -6.484 -2.413 1.00 89.88 202 GLN A N 1
ATOM 1533 C CA . GLN A 1 202 ? 11.307 -7.254 -1.232 1.00 89.88 202 GLN A CA 1
ATOM 1534 C C . GLN A 1 202 ? 12.746 -6.948 -0.803 1.00 89.88 202 GLN A C 1
ATOM 1536 O O . GLN A 1 202 ? 13.009 -6.745 0.381 1.00 89.88 202 GLN A O 1
ATOM 1541 N N . ARG A 1 203 ? 13.683 -6.862 -1.755 1.00 93.75 203 ARG A N 1
ATOM 1542 C CA . ARG A 1 203 ? 15.084 -6.571 -1.447 1.00 93.75 203 ARG A CA 1
ATOM 1543 C C . ARG A 1 203 ? 15.259 -5.186 -0.831 1.00 93.75 203 ARG A C 1
ATOM 1545 O O . ARG A 1 203 ? 16.023 -5.044 0.120 1.00 93.75 203 ARG A O 1
ATOM 1552 N N . LEU A 1 204 ? 14.551 -4.179 -1.340 1.00 96.38 204 LEU A N 1
ATOM 1553 C CA . LEU A 1 204 ? 14.570 -2.838 -0.760 1.00 96.38 204 LEU A CA 1
ATOM 1554 C C . LEU A 1 204 ? 14.048 -2.856 0.680 1.00 96.38 204 LEU A C 1
ATOM 1556 O O . LEU A 1 204 ? 14.693 -2.294 1.563 1.00 96.38 204 LEU A O 1
ATOM 1560 N N . TRP A 1 205 ? 12.932 -3.551 0.920 1.00 94.69 205 TRP A N 1
ATOM 1561 C CA . TRP A 1 205 ? 12.373 -3.723 2.260 1.00 94.69 205 TRP A CA 1
ATOM 1562 C C . TRP A 1 205 ? 13.374 -4.381 3.222 1.00 94.69 205 TRP A C 1
ATOM 1564 O O . TRP A 1 205 ? 13.609 -3.873 4.317 1.00 94.69 205 TRP A O 1
ATOM 1574 N N . GLU A 1 206 ? 14.021 -5.473 2.812 1.00 93.44 206 GLU A N 1
ATOM 1575 C CA . GLU A 1 206 ? 15.026 -6.180 3.619 1.00 93.44 206 GLU A CA 1
ATOM 1576 C C . GLU A 1 206 ? 16.247 -5.317 3.937 1.00 93.44 206 GLU A C 1
ATOM 1578 O O . GLU A 1 206 ? 16.698 -5.283 5.080 1.00 93.44 206 GLU A O 1
ATOM 1583 N N . LEU A 1 207 ? 16.792 -4.612 2.941 1.00 96.75 207 LEU A N 1
ATOM 1584 C CA . LEU A 1 207 ? 17.954 -3.745 3.137 1.00 96.75 207 LEU A CA 1
ATOM 1585 C C . LEU A 1 207 ? 17.626 -2.599 4.098 1.00 96.75 207 LEU A C 1
ATOM 1587 O O . LEU A 1 207 ? 18.393 -2.346 5.027 1.00 96.75 207 LEU A O 1
ATOM 1591 N N . ALA A 1 208 ? 16.484 -1.938 3.896 1.00 96.94 208 ALA A N 1
ATOM 1592 C CA . ALA A 1 208 ? 16.050 -0.822 4.727 1.00 96.94 208 ALA A CA 1
ATOM 1593 C C . ALA A 1 208 ? 15.774 -1.268 6.171 1.00 96.94 208 ALA A C 1
ATOM 1595 O O . ALA A 1 208 ? 16.292 -0.676 7.113 1.00 96.94 208 ALA A O 1
ATOM 1596 N N . THR A 1 209 ? 15.030 -2.360 6.363 1.00 94.31 209 THR A N 1
ATOM 1597 C CA . THR A 1 209 ? 14.707 -2.867 7.710 1.00 94.31 209 THR A CA 1
ATOM 1598 C C . THR A 1 209 ? 15.915 -3.454 8.444 1.00 94.31 209 THR A C 1
ATOM 1600 O O . THR A 1 209 ? 15.939 -3.451 9.672 1.00 94.31 209 THR A O 1
ATOM 1603 N N . ALA A 1 210 ? 16.946 -3.901 7.721 1.00 96.56 210 ALA A N 1
ATOM 1604 C CA . ALA A 1 210 ? 18.231 -4.306 8.291 1.00 96.56 210 ALA A CA 1
ATOM 1605 C C . ALA A 1 210 ? 19.203 -3.133 8.547 1.00 96.56 210 ALA A C 1
ATOM 1607 O O . ALA A 1 210 ? 20.338 -3.372 8.959 1.00 96.56 210 ALA A O 1
ATOM 1608 N N . GLY A 1 211 ? 18.811 -1.883 8.271 1.00 97.31 211 GLY A N 1
ATOM 1609 C CA . GLY A 1 211 ? 19.666 -0.707 8.453 1.00 97.31 211 GLY A CA 1
ATOM 1610 C C . GLY A 1 211 ? 20.825 -0.591 7.454 1.00 97.31 211 GLY A C 1
ATOM 1611 O O . GLY A 1 211 ? 21.782 0.141 7.700 1.00 97.31 211 GLY A O 1
ATOM 1612 N N . ARG A 1 212 ? 20.769 -1.299 6.318 1.00 98.19 212 ARG A N 1
ATOM 1613 C CA . ARG A 1 212 ? 21.780 -1.247 5.244 1.00 98.19 212 ARG A CA 1
ATOM 1614 C C . ARG A 1 212 ? 21.505 -0.063 4.316 1.00 98.19 212 ARG A C 1
ATOM 1616 O O . ARG A 1 212 ? 21.202 -0.238 3.135 1.00 98.19 212 ARG A O 1
ATOM 1623 N N . TRP A 1 213 ? 21.565 1.147 4.868 1.00 97.81 213 TRP A N 1
ATOM 1624 C CA . TRP A 1 213 ? 21.052 2.367 4.234 1.00 97.81 213 TRP A CA 1
ATOM 1625 C C . TRP A 1 213 ? 21.719 2.709 2.904 1.00 97.81 213 TRP A C 1
ATOM 1627 O O . TRP A 1 213 ? 21.051 3.160 1.982 1.00 97.81 213 TRP A O 1
ATOM 1637 N N . GLU A 1 214 ? 23.015 2.467 2.770 1.00 98.06 214 GLU A N 1
ATOM 1638 C CA . GLU A 1 214 ? 23.795 2.779 1.572 1.00 98.06 214 GLU A CA 1
ATOM 1639 C C . GLU A 1 214 ? 23.334 1.929 0.386 1.00 98.06 214 GLU A C 1
ATOM 1641 O O . GLU A 1 214 ? 23.104 2.448 -0.708 1.00 98.06 214 GLU A O 1
ATOM 1646 N N . GLU A 1 215 ? 23.131 0.635 0.624 1.00 98.19 215 GLU A N 1
ATOM 1647 C CA . GLU A 1 215 ? 22.642 -0.310 -0.378 1.00 98.19 215 GLU A CA 1
ATOM 1648 C C . GLU A 1 215 ? 21.156 -0.098 -0.663 1.00 98.19 215 GLU A C 1
ATOM 1650 O O . GLU A 1 215 ? 20.751 -0.071 -1.826 1.00 98.19 215 GLU A O 1
ATOM 1655 N N . ALA A 1 216 ? 20.352 0.126 0.384 1.00 98.25 216 ALA A N 1
ATOM 1656 C CA . ALA A 1 216 ? 18.940 0.462 0.245 1.00 98.25 216 ALA A CA 1
ATOM 1657 C C . ALA A 1 216 ? 18.767 1.727 -0.606 1.00 98.25 216 ALA A C 1
ATOM 1659 O O . ALA A 1 216 ? 17.986 1.730 -1.550 1.00 98.25 216 ALA A O 1
ATOM 1660 N N . ARG A 1 217 ? 19.556 2.777 -0.347 1.00 98.25 217 ARG A N 1
ATOM 1661 C CA . ARG A 1 217 ? 19.544 4.037 -1.102 1.00 98.25 217 ARG A CA 1
ATOM 1662 C C . ARG A 1 217 ? 19.989 3.844 -2.549 1.00 98.25 217 ARG A C 1
ATOM 1664 O O . ARG A 1 217 ? 19.423 4.478 -3.436 1.00 98.25 217 ARG A O 1
ATOM 1671 N N . ALA A 1 218 ? 20.977 2.988 -2.811 1.00 98.25 218 ALA A N 1
ATOM 1672 C CA . ALA A 1 218 ? 21.396 2.676 -4.177 1.00 98.25 218 ALA A CA 1
ATOM 1673 C C . ALA A 1 218 ? 20.265 1.997 -4.971 1.00 98.25 218 ALA A C 1
ATOM 1675 O O . ALA A 1 218 ? 19.923 2.457 -6.062 1.00 98.25 218 ALA A O 1
ATOM 1676 N N . LEU A 1 219 ? 19.636 0.968 -4.391 1.00 98.50 219 LEU A N 1
ATOM 1677 C CA . LEU A 1 219 ? 18.492 0.281 -4.997 1.00 98.50 219 LEU A CA 1
ATOM 1678 C C . LEU A 1 219 ? 17.290 1.220 -5.157 1.00 98.50 219 LEU A C 1
ATOM 1680 O O . LEU A 1 219 ? 16.677 1.264 -6.218 1.00 98.50 219 LEU A O 1
ATOM 1684 N N . TYR A 1 220 ? 16.994 2.023 -4.137 1.00 98.25 220 TYR A N 1
ATOM 1685 C CA . TYR A 1 220 ? 15.899 2.985 -4.149 1.00 98.25 220 TYR A CA 1
ATOM 1686 C C . TYR A 1 220 ? 16.043 4.020 -5.266 1.00 98.25 220 TYR A C 1
ATOM 1688 O O . TYR A 1 220 ? 15.078 4.299 -5.967 1.00 98.25 220 TYR A O 1
ATOM 1696 N N . ARG A 1 221 ? 17.256 4.533 -5.512 1.00 98.25 221 ARG A N 1
ATOM 1697 C CA . ARG A 1 221 ? 17.524 5.471 -6.619 1.00 98.25 221 ARG A CA 1
ATOM 1698 C C . ARG A 1 221 ? 17.283 4.856 -7.994 1.00 98.25 221 ARG A C 1
ATOM 1700 O O . ARG A 1 221 ? 16.794 5.553 -8.878 1.00 98.25 221 ARG A O 1
ATOM 1707 N N . TRP A 1 222 ? 17.634 3.584 -8.179 1.00 98.38 222 TRP A N 1
ATOM 1708 C CA . TRP A 1 222 ? 17.291 2.855 -9.401 1.00 98.38 222 TRP A CA 1
ATOM 1709 C C . TRP A 1 222 ? 15.774 2.658 -9.515 1.00 98.38 222 TRP A C 1
ATOM 1711 O O . TRP A 1 222 ? 15.211 2.836 -10.593 1.00 98.38 222 TRP A O 1
ATOM 1721 N N . TYR A 1 223 ? 15.112 2.338 -8.400 1.00 98.12 223 TYR A N 1
ATOM 1722 C CA . TYR A 1 223 ? 13.693 1.998 -8.383 1.00 98.12 223 TYR A CA 1
ATOM 1723 C C . TYR A 1 223 ? 12.788 3.231 -8.534 1.00 98.12 223 TYR A C 1
ATOM 1725 O O . TYR A 1 223 ? 11.697 3.126 -9.084 1.00 98.12 223 TYR A O 1
ATOM 1733 N N . MET A 1 224 ? 13.253 4.411 -8.114 1.00 98.19 224 MET A N 1
ATOM 1734 C CA . MET A 1 224 ? 12.477 5.653 -8.013 1.00 98.19 224 MET A CA 1
ATOM 1735 C C . MET A 1 224 ? 11.624 5.999 -9.252 1.00 98.19 224 MET A C 1
ATOM 1737 O O . MET A 1 224 ? 10.430 6.248 -9.088 1.00 98.19 224 MET A O 1
ATOM 1741 N N . PRO A 1 225 ? 12.136 5.958 -10.503 1.00 98.12 225 PRO A N 1
ATOM 1742 C CA . PRO A 1 225 ? 11.304 6.247 -11.673 1.00 98.12 225 PRO A CA 1
ATOM 1743 C C . PRO A 1 225 ? 10.132 5.271 -11.845 1.00 98.12 225 PRO A C 1
ATOM 1745 O O . PRO A 1 225 ? 9.087 5.662 -12.361 1.00 98.12 225 PRO A O 1
ATOM 1748 N N . LEU A 1 226 ? 10.301 4.013 -11.419 1.00 98.25 226 LEU A N 1
ATOM 1749 C CA . LEU A 1 226 ? 9.237 3.011 -11.407 1.00 98.25 226 LEU A CA 1
ATOM 1750 C C . LEU A 1 226 ? 8.259 3.284 -10.260 1.00 98.25 226 LEU A C 1
ATOM 1752 O O . LEU A 1 226 ? 7.060 3.253 -10.502 1.00 98.25 226 LEU A O 1
ATOM 1756 N N . LEU A 1 227 ? 8.750 3.608 -9.056 1.00 97.56 227 LEU A N 1
ATOM 1757 C CA . LEU A 1 227 ? 7.927 3.949 -7.881 1.00 97.56 227 LEU A CA 1
ATOM 1758 C C . LEU A 1 227 ? 6.971 5.119 -8.157 1.00 97.56 227 LEU A C 1
ATOM 1760 O O . LEU A 1 227 ? 5.800 5.063 -7.785 1.00 97.56 227 LEU A O 1
ATOM 1764 N N . HIS A 1 228 ? 7.412 6.118 -8.928 1.00 97.00 228 HIS A N 1
ATOM 1765 C CA . HIS A 1 228 ? 6.556 7.226 -9.363 1.00 97.00 228 HIS A CA 1
ATOM 1766 C C . HIS A 1 228 ? 5.353 6.802 -10.231 1.00 97.00 228 HIS A C 1
ATOM 1768 O O . HIS A 1 228 ? 4.423 7.587 -10.429 1.00 97.00 228 HIS A O 1
ATOM 1774 N N . LEU A 1 229 ? 5.337 5.580 -10.777 1.00 96.69 229 LEU A N 1
ATOM 1775 C CA . LEU A 1 229 ? 4.183 5.074 -11.521 1.00 96.69 229 LEU A CA 1
ATOM 1776 C C . LEU A 1 229 ? 2.977 4.797 -10.610 1.00 96.69 229 LEU A C 1
ATOM 1778 O O . LEU A 1 229 ? 1.844 4.861 -11.093 1.00 96.69 229 LEU A O 1
ATOM 1782 N N . ASP A 1 230 ? 3.196 4.518 -9.322 1.00 93.44 230 ASP A N 1
ATOM 1783 C CA . ASP A 1 230 ? 2.119 4.223 -8.367 1.00 93.44 230 ASP A CA 1
ATOM 1784 C C . ASP A 1 230 ? 1.432 5.480 -7.818 1.00 93.44 230 ASP A C 1
ATOM 1786 O O . ASP A 1 230 ? 0.239 5.476 -7.528 1.00 93.44 230 ASP A O 1
ATOM 1790 N N . VAL A 1 231 ? 2.148 6.603 -7.754 1.00 90.56 231 VAL A N 1
ATOM 1791 C CA . VAL A 1 231 ? 1.627 7.854 -7.171 1.00 90.56 231 VAL A CA 1
ATOM 1792 C C . VAL A 1 231 ? 0.831 8.712 -8.159 1.00 90.56 231 VAL A C 1
ATOM 1794 O O . VAL A 1 231 ? 0.408 9.826 -7.850 1.00 90.56 231 VAL A O 1
ATOM 1797 N N . HIS A 1 232 ? 0.604 8.208 -9.372 1.00 91.81 232 HIS A N 1
ATOM 1798 C CA . HIS A 1 232 ? -0.150 8.901 -10.410 1.00 91.81 232 HIS A CA 1
ATOM 1799 C C . HIS A 1 232 ? -1.633 8.492 -10.412 1.00 91.81 232 HIS A C 1
ATOM 1801 O O . HIS A 1 232 ? -1.982 7.340 -10.183 1.00 91.81 232 HIS A O 1
ATOM 1807 N N . VAL A 1 233 ? -2.546 9.386 -10.812 1.00 87.00 233 VAL A N 1
ATOM 1808 C CA . VAL A 1 233 ? -4.000 9.088 -10.864 1.00 87.00 233 VAL A CA 1
ATOM 1809 C C . VAL A 1 233 ? -4.365 7.889 -11.763 1.00 87.00 233 VAL A C 1
ATOM 1811 O O . VAL A 1 233 ? -5.381 7.223 -11.565 1.00 87.00 233 VAL A O 1
ATOM 1814 N N . LYS A 1 234 ? -3.513 7.586 -12.750 1.00 93.19 234 LYS A N 1
ATOM 1815 C CA . LYS A 1 234 ? -3.618 6.421 -13.650 1.00 93.19 234 LYS A CA 1
ATOM 1816 C C . LYS A 1 234 ? -2.775 5.219 -13.199 1.00 93.19 234 LYS A C 1
ATOM 1818 O O . LYS A 1 234 ? -2.458 4.373 -14.034 1.00 93.19 234 LYS A O 1
ATOM 1823 N N . PHE A 1 235 ? -2.413 5.120 -11.917 1.00 92.88 235 PHE A N 1
ATOM 1824 C CA . PHE A 1 235 ? -1.545 4.049 -11.418 1.00 92.88 235 PHE A CA 1
ATOM 1825 C C . PHE A 1 235 ? -2.037 2.659 -11.828 1.00 92.88 235 PHE A C 1
ATOM 1827 O O . PHE A 1 235 ? -1.249 1.849 -12.291 1.00 92.88 235 PHE A O 1
ATOM 1834 N N . VAL A 1 236 ? -3.351 2.394 -11.793 1.00 93.56 236 VAL A N 1
ATOM 1835 C CA . VAL A 1 236 ? -3.907 1.098 -12.221 1.00 93.56 236 VAL A CA 1
ATOM 1836 C C . VAL A 1 236 ? -3.464 0.737 -13.643 1.00 93.56 236 VAL A C 1
ATOM 1838 O O . VAL A 1 236 ? -3.044 -0.391 -13.880 1.00 93.56 236 VAL A O 1
ATOM 1841 N N . GLN A 1 237 ? -3.539 1.679 -14.587 1.00 97.06 237 GLN A N 1
ATOM 1842 C CA . GLN A 1 237 ? -3.071 1.467 -15.955 1.00 97.06 237 GLN A CA 1
ATOM 1843 C C . GLN A 1 237 ? -1.548 1.298 -16.015 1.00 97.06 237 GLN A C 1
ATOM 1845 O O . GLN A 1 237 ? -1.060 0.418 -16.718 1.00 97.06 237 GLN A O 1
ATOM 1850 N N . TYR A 1 238 ? -0.801 2.126 -15.281 1.00 97.75 238 TYR A N 1
ATOM 1851 C CA . TYR A 1 238 ? 0.663 2.118 -15.305 1.00 97.75 238 TYR A CA 1
ATOM 1852 C C . TYR A 1 238 ? 1.232 0.815 -14.726 1.00 97.75 238 TYR A C 1
ATOM 1854 O O . TYR A 1 238 ? 2.065 0.168 -15.356 1.00 97.75 238 TYR A O 1
ATOM 1862 N N . ILE A 1 239 ? 0.726 0.386 -13.568 1.00 96.00 239 ILE A N 1
ATOM 1863 C CA . ILE A 1 239 ? 1.119 -0.855 -12.900 1.00 96.00 239 ILE A CA 1
ATOM 1864 C C . ILE A 1 239 ? 0.720 -2.070 -13.737 1.00 96.00 239 ILE A C 1
ATOM 1866 O O . ILE A 1 239 ? 1.523 -2.983 -13.900 1.00 96.00 239 ILE A O 1
ATOM 1870 N N . LYS A 1 240 ? -0.480 -2.090 -14.334 1.00 95.62 240 LYS A N 1
ATOM 1871 C CA . LYS A 1 240 ? -0.877 -3.201 -15.211 1.00 95.62 240 LYS A CA 1
ATOM 1872 C C . LYS A 1 240 ? -0.021 -3.303 -16.474 1.00 95.62 240 LYS A C 1
ATOM 1874 O O . LYS A 1 240 ? 0.288 -4.416 -16.895 1.00 95.62 240 LYS A O 1
ATOM 1879 N N . LEU A 1 241 ? 0.406 -2.176 -17.040 1.00 97.75 241 LEU A N 1
ATOM 1880 C CA . LEU A 1 241 ? 1.374 -2.174 -18.134 1.00 97.75 241 LEU A CA 1
ATOM 1881 C C . LEU A 1 241 ? 2.738 -2.718 -17.676 1.00 97.75 241 LEU A C 1
ATOM 1883 O O . LEU A 1 241 ? 3.311 -3.561 -18.358 1.00 97.75 241 LEU A O 1
ATOM 1887 N N . ALA A 1 242 ? 3.221 -2.323 -16.493 1.00 97.38 242 ALA A N 1
ATOM 1888 C CA . ALA A 1 242 ? 4.462 -2.856 -15.925 1.00 97.38 242 ALA A CA 1
ATOM 1889 C C . ALA A 1 242 ? 4.395 -4.371 -15.669 1.00 97.38 242 ALA A C 1
ATOM 1891 O O . ALA A 1 242 ? 5.337 -5.091 -15.996 1.00 97.38 242 ALA A O 1
ATOM 1892 N N . ILE A 1 243 ? 3.268 -4.867 -15.147 1.00 93.69 243 ILE A N 1
ATOM 1893 C CA . ILE A 1 243 ? 2.994 -6.300 -14.958 1.00 93.69 243 ILE A CA 1
ATOM 1894 C C . ILE A 1 243 ? 3.082 -7.050 -16.294 1.00 93.69 243 ILE A C 1
ATOM 1896 O O . ILE A 1 243 ? 3.688 -8.120 -16.350 1.00 93.69 243 ILE A O 1
ATOM 1900 N N . GLN A 1 244 ? 2.503 -6.496 -17.366 1.00 95.25 244 GLN A N 1
ATOM 1901 C CA . GLN A 1 244 ? 2.557 -7.101 -18.697 1.00 95.25 244 GLN A CA 1
ATOM 1902 C C . GLN A 1 244 ? 3.979 -7.143 -19.260 1.00 95.25 244 GLN A C 1
ATOM 1904 O O . GLN A 1 244 ? 4.419 -8.205 -19.691 1.00 95.25 244 GLN A O 1
ATOM 1909 N N . GLU A 1 245 ? 4.715 -6.029 -19.223 1.00 97.12 245 GLU A N 1
ATOM 1910 C CA . GLU A 1 245 ? 6.099 -5.988 -19.722 1.00 97.12 245 GLU A CA 1
ATOM 1911 C C . GLU A 1 245 ? 7.038 -6.889 -18.895 1.00 97.12 245 GLU A C 1
ATOM 1913 O O . GLU A 1 245 ? 8.033 -7.386 -19.416 1.00 97.12 245 GLU A O 1
ATOM 1918 N N . CYS A 1 246 ? 6.709 -7.159 -17.626 1.00 92.69 246 CYS A N 1
ATOM 1919 C CA . CYS A 1 246 ? 7.423 -8.133 -16.795 1.00 92.69 246 CYS A CA 1
ATOM 1920 C C . CYS A 1 246 ? 6.980 -9.591 -17.027 1.00 92.69 246 CYS A C 1
ATOM 1922 O O . CYS A 1 246 ? 7.521 -10.493 -16.388 1.00 92.69 246 CYS A O 1
ATOM 1924 N N . GLY A 1 247 ? 6.005 -9.844 -17.907 1.00 89.19 247 GLY A N 1
ATOM 1925 C CA . GLY A 1 247 ? 5.492 -11.184 -18.208 1.00 89.19 247 GLY A CA 1
ATOM 1926 C C . GLY A 1 247 ? 4.638 -11.804 -17.095 1.00 89.19 247 GLY A C 1
ATOM 1927 O O . GLY A 1 247 ? 4.448 -13.017 -17.073 1.00 89.19 247 GLY A O 1
ATOM 1928 N N . LEU A 1 248 ? 4.130 -10.993 -16.162 1.00 84.94 248 LEU A N 1
ATOM 1929 C CA . LEU A 1 248 ? 3.409 -11.446 -14.964 1.00 84.94 248 LEU A CA 1
ATOM 1930 C C . LEU A 1 248 ? 1.879 -11.374 -15.105 1.00 84.94 248 LEU A C 1
ATOM 1932 O O . 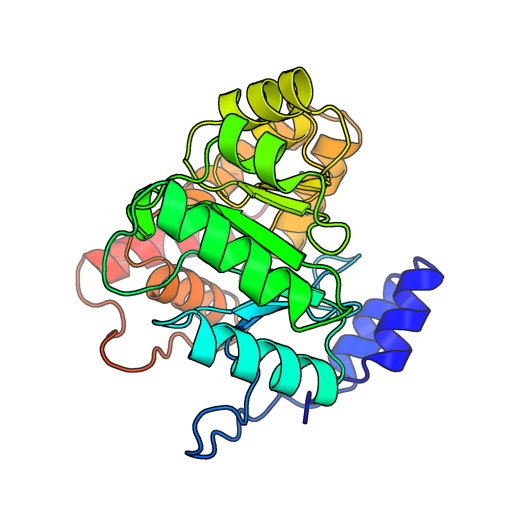LEU A 1 248 ? 1.147 -11.778 -14.201 1.00 84.94 248 LEU A O 1
ATOM 1936 N N . GLY A 1 249 ? 1.374 -10.854 -16.223 1.00 86.62 249 GLY A N 1
ATOM 1937 C CA . GLY A 1 249 ? -0.057 -10.702 -16.463 1.00 86.62 249 GLY A CA 1
ATOM 1938 C C . GLY A 1 249 ? -0.358 -9.890 -17.718 1.00 86.62 249 GLY A C 1
ATOM 1939 O O . GLY A 1 249 ? 0.459 -9.811 -18.629 1.00 86.62 249 GLY A O 1
ATOM 1940 N N . ALA A 1 250 ? -1.548 -9.292 -17.758 1.00 87.50 250 ALA A N 1
ATOM 1941 C CA . ALA A 1 250 ? -2.017 -8.493 -18.885 1.00 87.50 250 ALA A CA 1
ATOM 1942 C C . ALA A 1 250 ? -2.308 -7.051 -18.461 1.00 87.50 250 ALA A C 1
ATOM 1944 O O . ALA A 1 250 ? -2.803 -6.805 -17.357 1.00 87.50 250 ALA A O 1
ATOM 1945 N N . GLU A 1 251 ? -2.104 -6.107 -19.381 1.00 93.44 251 GLU A N 1
ATOM 1946 C CA . GLU A 1 251 ? -2.359 -4.684 -19.134 1.00 93.44 251 GLU A CA 1
ATOM 1947 C C . GLU A 1 251 ? -3.856 -4.331 -19.046 1.00 93.44 251 GLU A C 1
ATOM 1949 O O . GLU A 1 251 ? -4.232 -3.193 -18.765 1.00 93.44 251 GLU A O 1
ATOM 1954 N N . TRP A 1 252 ? -4.725 -5.314 -19.300 1.00 91.06 252 TRP A N 1
ATOM 1955 C CA . TRP A 1 252 ? -6.167 -5.144 -19.390 1.00 91.06 252 TRP A CA 1
ATOM 1956 C C . TRP A 1 252 ? -6.748 -4.459 -18.151 1.00 91.06 252 TRP A C 1
ATOM 1958 O O . TRP A 1 252 ? -6.607 -4.935 -17.023 1.00 91.06 252 TRP A O 1
ATOM 1968 N N . VAL A 1 253 ? -7.485 -3.372 -18.366 1.00 87.88 253 VAL A N 1
ATOM 1969 C CA . VAL A 1 253 ? -8.244 -2.658 -17.336 1.00 87.88 253 VAL A CA 1
ATOM 1970 C C . VAL A 1 253 ? -9.736 -2.746 -17.614 1.00 87.88 253 VAL A C 1
ATOM 1972 O O . VAL A 1 253 ? -10.176 -2.774 -18.761 1.00 87.88 253 VAL A O 1
ATOM 1975 N N . ARG A 1 254 ? -10.531 -2.761 -16.542 1.00 85.06 254 ARG A N 1
ATOM 1976 C CA . ARG A 1 254 ? -11.987 -2.703 -16.651 1.00 85.06 254 ARG A CA 1
ATOM 1977 C C . ARG A 1 254 ? -12.430 -1.258 -16.895 1.00 85.06 254 ARG A C 1
ATOM 1979 O O . ARG A 1 254 ? -11.939 -0.340 -16.227 1.00 85.06 254 ARG A O 1
ATOM 1986 N N . ALA A 1 255 ? -13.402 -1.083 -17.790 1.00 86.69 255 ALA A N 1
ATOM 1987 C CA . ALA A 1 255 ? -14.099 0.186 -17.977 1.00 86.69 255 ALA A CA 1
ATOM 1988 C C . ALA A 1 255 ? -14.594 0.741 -16.618 1.00 86.69 255 ALA A C 1
ATOM 1990 O O . ALA A 1 255 ? -14.964 -0.045 -15.739 1.00 86.69 255 ALA A O 1
ATOM 1991 N N . PRO A 1 256 ? -14.573 2.068 -16.399 1.00 91.75 256 PRO A N 1
ATOM 1992 C CA . PRO A 1 256 ? -14.363 3.132 -17.388 1.00 91.75 256 PRO A CA 1
ATOM 1993 C C . PRO A 1 256 ? -12.892 3.417 -17.738 1.00 91.75 256 PRO A C 1
ATOM 1995 O O . PRO A 1 256 ? -12.619 4.297 -18.547 1.00 91.75 256 PRO A O 1
ATOM 1998 N N . ARG A 1 257 ? -11.928 2.703 -17.143 1.00 93.94 257 ARG A N 1
ATOM 1999 C CA . ARG A 1 257 ? -10.513 2.860 -17.507 1.00 93.94 257 ARG A CA 1
ATOM 2000 C C . ARG A 1 257 ? -10.258 2.257 -18.887 1.00 93.94 257 ARG A C 1
ATOM 2002 O O . ARG A 1 257 ? -10.831 1.225 -19.228 1.00 93.94 257 ARG A O 1
ATOM 2009 N N . LEU A 1 258 ? -9.361 2.887 -19.636 1.00 95.31 258 LEU A N 1
ATOM 2010 C CA . LEU A 1 258 ? -8.872 2.417 -20.930 1.00 95.31 258 LEU A CA 1
ATOM 2011 C C . LEU A 1 258 ? -7.367 2.124 -20.838 1.00 95.31 258 LEU A C 1
ATOM 2013 O O . LEU A 1 258 ? -6.694 2.755 -20.012 1.00 95.31 258 LEU A O 1
ATOM 2017 N N . PRO A 1 259 ? -6.834 1.199 -21.657 1.00 96.00 259 PRO A N 1
ATOM 2018 C CA . PRO A 1 259 ? -5.393 1.044 -21.830 1.00 96.00 259 PRO A CA 1
ATOM 2019 C C . PRO A 1 259 ? -4.720 2.369 -22.213 1.00 96.00 259 PRO A C 1
ATOM 2021 O O . PRO A 1 259 ? -5.337 3.226 -22.850 1.00 96.00 259 PRO A O 1
ATOM 2024 N N . LEU A 1 260 ? -3.449 2.537 -21.834 1.00 97.44 260 LEU A N 1
ATOM 2025 C CA . LEU A 1 260 ? -2.672 3.712 -22.238 1.00 97.44 260 LEU A CA 1
ATOM 2026 C C . LEU A 1 260 ? -2.454 3.707 -23.752 1.00 97.44 260 LEU A C 1
ATOM 2028 O O . LEU A 1 260 ? -2.193 2.654 -24.340 1.00 97.44 260 LEU A O 1
ATOM 2032 N N . ALA A 1 261 ? -2.471 4.893 -24.355 1.00 97.38 261 ALA A N 1
ATOM 2033 C CA . ALA A 1 261 ? -2.250 5.092 -25.782 1.00 97.38 261 ALA A CA 1
ATOM 2034 C C . ALA A 1 261 ? -1.352 6.311 -26.047 1.00 97.38 261 ALA A C 1
ATOM 2036 O O . ALA A 1 261 ? -1.177 7.170 -25.180 1.00 97.38 261 ALA A O 1
ATOM 2037 N N . GLY A 1 262 ? -0.806 6.386 -27.263 1.00 98.25 262 GLY A N 1
ATOM 2038 C CA . GLY A 1 262 ? -0.016 7.525 -27.733 1.00 98.25 262 GLY A CA 1
ATOM 2039 C C . GLY A 1 262 ? 1.246 7.783 -26.907 1.00 98.25 262 GLY A C 1
ATOM 2040 O O . GLY A 1 262 ? 1.856 6.865 -26.364 1.00 98.25 262 GLY A O 1
ATOM 2041 N N . GLU A 1 263 ? 1.626 9.055 -26.803 1.00 98.38 263 GLU A N 1
ATOM 2042 C CA . GLU A 1 263 ? 2.861 9.494 -26.142 1.00 98.38 263 GLU A CA 1
ATOM 2043 C C . GLU A 1 263 ? 2.941 9.078 -24.665 1.00 98.38 263 GLU A C 1
ATOM 2045 O O . GLU A 1 263 ? 4.000 8.681 -24.183 1.00 98.38 263 GLU A O 1
ATOM 2050 N N . GLU A 1 264 ? 1.816 9.108 -23.941 1.00 98.12 264 GLU A N 1
ATOM 2051 C CA . GLU A 1 264 ? 1.772 8.681 -22.539 1.00 98.12 264 GLU A CA 1
ATOM 2052 C C . GLU A 1 264 ? 2.178 7.212 -22.390 1.00 98.12 264 GLU A C 1
ATOM 2054 O O . GLU A 1 264 ? 2.951 6.880 -21.489 1.00 98.12 264 GLU A O 1
ATOM 2059 N N . ARG A 1 265 ? 1.694 6.346 -23.290 1.00 98.19 265 ARG A N 1
ATOM 2060 C CA . ARG A 1 265 ? 2.068 4.931 -23.308 1.00 98.19 265 ARG A CA 1
ATOM 2061 C C . ARG A 1 265 ? 3.561 4.771 -23.549 1.00 98.19 265 ARG A C 1
ATOM 2063 O O . ARG A 1 265 ? 4.218 4.100 -22.760 1.00 98.19 265 ARG A O 1
ATOM 2070 N N . GLU A 1 266 ? 4.089 5.390 -24.601 1.00 98.69 266 GLU A N 1
ATOM 2071 C CA . GLU A 1 266 ? 5.504 5.253 -24.966 1.00 98.69 266 GLU A CA 1
ATOM 2072 C C . GLU A 1 266 ? 6.428 5.774 -23.861 1.00 98.69 266 GLU A C 1
ATOM 2074 O O . GLU A 1 266 ? 7.427 5.136 -23.530 1.00 98.69 266 GLU A O 1
ATOM 2079 N N . ARG A 1 267 ? 6.052 6.875 -23.198 1.00 98.56 267 ARG A N 1
ATOM 2080 C CA . ARG A 1 267 ? 6.780 7.394 -22.034 1.00 98.56 267 ARG A CA 1
ATOM 2081 C C . ARG A 1 267 ? 6.811 6.385 -20.885 1.00 98.56 267 ARG A C 1
ATOM 2083 O O . ARG A 1 267 ? 7.874 6.150 -20.312 1.00 98.56 267 ARG A O 1
ATOM 2090 N N . VAL A 1 268 ? 5.667 5.794 -20.534 1.00 98.62 268 VAL A N 1
ATOM 2091 C CA . VAL A 1 268 ? 5.576 4.811 -19.438 1.00 98.62 268 VAL A CA 1
ATOM 2092 C C . VAL A 1 268 ? 6.314 3.517 -19.799 1.00 98.62 268 VAL A C 1
ATOM 2094 O O . VAL A 1 268 ? 7.068 3.006 -18.974 1.00 98.62 268 VAL A O 1
ATOM 2097 N N . LEU A 1 269 ? 6.197 3.039 -21.042 1.00 98.69 269 LEU A N 1
ATOM 2098 C CA . LEU A 1 269 ? 6.983 1.914 -21.558 1.00 98.69 269 LEU A CA 1
ATOM 2099 C C . LEU A 1 269 ? 8.485 2.184 -21.473 1.00 98.69 269 LEU A C 1
ATOM 2101 O O . LEU A 1 269 ? 9.230 1.308 -21.049 1.00 98.69 269 LEU A O 1
ATOM 2105 N N . GLY A 1 270 ? 8.934 3.390 -21.824 1.00 98.81 270 GLY A N 1
ATOM 2106 C CA . GLY A 1 270 ? 10.340 3.777 -21.719 1.00 98.81 270 GLY A CA 1
ATOM 2107 C C . GLY A 1 270 ? 10.874 3.690 -20.286 1.00 98.81 270 GLY A C 1
ATOM 2108 O O . GLY A 1 270 ? 11.980 3.195 -20.076 1.00 98.81 270 GLY A O 1
ATOM 2109 N N . ILE A 1 271 ? 10.081 4.112 -19.294 1.00 98.62 271 ILE A N 1
ATOM 2110 C CA . ILE A 1 271 ? 10.429 3.984 -17.868 1.00 98.62 271 ILE A CA 1
ATOM 2111 C C . ILE A 1 271 ? 10.519 2.505 -17.469 1.00 98.62 271 ILE A C 1
ATOM 2113 O O . ILE A 1 271 ? 11.524 2.085 -16.893 1.00 98.62 271 ILE A O 1
ATOM 2117 N N . ILE A 1 272 ? 9.497 1.712 -17.807 1.00 98.62 272 ILE A N 1
ATOM 2118 C CA . ILE A 1 272 ? 9.416 0.288 -17.453 1.00 98.62 272 ILE A CA 1
ATOM 2119 C C . ILE A 1 272 ? 10.569 -0.502 -18.081 1.00 98.62 272 ILE A C 1
ATOM 2121 O O . ILE A 1 272 ? 11.284 -1.211 -17.375 1.00 98.62 272 ILE A O 1
ATOM 2125 N N . ARG A 1 273 ? 10.779 -0.354 -19.393 1.00 98.56 273 ARG A N 1
ATOM 2126 C CA . ARG A 1 273 ? 11.812 -1.077 -20.148 1.00 98.56 273 ARG A CA 1
ATOM 2127 C C . ARG A 1 273 ? 13.207 -0.707 -19.686 1.00 98.56 273 ARG A C 1
ATOM 2129 O O . ARG A 1 273 ? 13.996 -1.608 -19.438 1.00 98.56 273 ARG A O 1
ATOM 2136 N N . ARG A 1 274 ? 13.479 0.578 -19.436 1.00 98.56 274 ARG A N 1
ATOM 2137 C CA . ARG A 1 274 ? 14.748 0.996 -18.825 1.00 98.56 274 ARG A CA 1
ATOM 2138 C C . ARG A 1 274 ? 14.954 0.337 -17.464 1.00 98.56 274 ARG A C 1
ATOM 2140 O O . ARG A 1 274 ? 16.058 -0.116 -17.176 1.00 98.56 274 ARG A O 1
ATOM 2147 N N . GLY A 1 275 ? 13.911 0.273 -16.637 1.00 98.12 275 GLY A N 1
ATOM 2148 C CA . GLY A 1 275 ? 13.945 -0.461 -15.375 1.00 98.12 275 GLY A CA 1
ATOM 2149 C C . GLY A 1 275 ? 14.340 -1.924 -15.587 1.00 98.12 275 GLY A C 1
ATOM 2150 O O . GLY A 1 275 ? 15.300 -2.394 -14.989 1.00 98.12 275 GLY A O 1
ATOM 2151 N N . ILE A 1 276 ? 13.668 -2.630 -16.497 1.00 98.00 276 ILE A N 1
ATOM 2152 C CA . ILE A 1 276 ? 13.974 -4.032 -16.829 1.00 98.00 276 ILE A CA 1
ATOM 2153 C C . ILE A 1 276 ? 15.418 -4.197 -17.341 1.00 98.00 276 ILE A C 1
ATOM 2155 O O . ILE A 1 276 ? 16.133 -5.073 -16.861 1.00 98.00 276 ILE A O 1
ATOM 2159 N N . GLU A 1 277 ? 15.860 -3.353 -18.275 1.00 98.00 277 GLU A N 1
ATOM 2160 C CA . GLU A 1 277 ? 17.195 -3.394 -18.893 1.00 98.00 277 GLU A CA 1
ATOM 2161 C C . GLU A 1 277 ? 18.326 -3.130 -17.893 1.00 98.00 277 GLU A C 1
ATOM 2163 O O . GLU A 1 277 ? 19.390 -3.737 -17.979 1.00 98.00 277 GLU A O 1
ATOM 2168 N N . THR A 1 278 ? 18.105 -2.224 -16.938 1.00 97.69 278 THR A N 1
ATOM 2169 C CA . THR A 1 278 ? 19.119 -1.793 -15.959 1.00 97.69 278 THR A CA 1
ATOM 2170 C C . THR A 1 278 ? 18.954 -2.455 -14.594 1.00 97.69 278 THR A C 1
ATOM 2172 O O . THR A 1 278 ? 19.506 -1.976 -13.602 1.00 97.69 278 THR A O 1
ATOM 2175 N N . ARG A 1 279 ? 18.166 -3.532 -14.522 1.00 95.75 279 ARG A N 1
ATOM 2176 C CA . ARG A 1 279 ? 17.807 -4.207 -13.275 1.00 95.75 279 ARG A CA 1
ATOM 2177 C C . ARG A 1 279 ? 19.063 -4.613 -12.481 1.00 95.75 279 ARG A C 1
ATOM 2179 O O . ARG A 1 279 ? 19.952 -5.254 -13.045 1.00 95.75 279 ARG A O 1
ATOM 2186 N N . PRO A 1 280 ? 19.156 -4.264 -11.185 1.00 94.00 280 PRO A N 1
ATOM 2187 C CA . PRO A 1 280 ? 20.319 -4.589 -10.372 1.00 94.00 280 PRO A CA 1
ATOM 2188 C C . PRO A 1 280 ? 20.416 -6.094 -10.109 1.00 94.00 280 PRO A C 1
ATOM 2190 O O . PRO A 1 280 ? 19.410 -6.800 -10.038 1.00 94.00 280 PRO A O 1
ATOM 2193 N N . ALA A 1 281 ? 21.641 -6.582 -9.915 1.00 90.06 281 ALA A N 1
ATOM 2194 C CA . ALA A 1 281 ? 21.868 -7.923 -9.390 1.00 90.06 281 ALA A CA 1
ATOM 2195 C C . ALA A 1 281 ? 21.515 -7.941 -7.890 1.00 90.06 281 ALA A C 1
ATOM 2197 O O . ALA A 1 281 ? 22.080 -7.161 -7.121 1.00 90.06 281 ALA A O 1
ATOM 2198 N N . LEU A 1 282 ? 20.556 -8.791 -7.502 1.00 84.25 282 LEU A N 1
ATOM 2199 C CA . LEU A 1 282 ? 20.008 -8.893 -6.139 1.00 84.25 282 LEU A CA 1
ATOM 2200 C C . LEU A 1 282 ? 20.573 -10.085 -5.369 1.00 84.25 282 LEU A C 1
ATOM 2202 O O . LEU A 1 282 ? 20.632 -11.180 -5.978 1.00 84.25 282 LEU A O 1
#

pLDDT: mean 87.38, std 16.77, range [35.19, 98.81]